Protein AF-A0A1G0Y0K2-F1 (afdb_monomer)

Structure (mmCIF, N/CA/C/O backbone):
data_AF-A0A1G0Y0K2-F1
#
_entry.id   AF-A0A1G0Y0K2-F1
#
loop_
_atom_site.group_PDB
_atom_site.id
_atom_site.type_symbol
_atom_site.label_atom_id
_atom_site.label_alt_id
_atom_site.label_comp_id
_atom_site.label_asym_id
_atom_site.label_entity_id
_atom_site.label_seq_id
_atom_site.pdbx_PDB_ins_code
_atom_site.Cartn_x
_atom_site.Cartn_y
_atom_site.Cartn_z
_atom_site.occupancy
_atom_site.B_iso_or_equiv
_atom_site.auth_seq_id
_atom_site.auth_comp_id
_atom_site.auth_asym_id
_atom_site.auth_atom_id
_atom_site.pdbx_PDB_model_num
ATOM 1 N N . MET A 1 1 ? -4.380 53.014 -49.818 1.00 44.69 1 MET A N 1
ATOM 2 C CA . MET A 1 1 ? -5.591 52.953 -48.970 1.00 44.69 1 MET A CA 1
ATOM 3 C C . MET A 1 1 ? -6.307 51.640 -49.229 1.00 44.69 1 MET A C 1
ATOM 5 O O . MET A 1 1 ? -6.619 51.387 -50.378 1.00 44.69 1 MET A O 1
ATOM 9 N N . ARG A 1 2 ? -6.579 50.889 -48.150 1.00 50.84 2 ARG A N 1
ATOM 10 C CA . ARG A 1 2 ? -7.730 49.985 -47.951 1.00 50.84 2 ARG A CA 1
ATOM 11 C C . ARG A 1 2 ? -7.839 48.753 -48.881 1.00 50.84 2 ARG A C 1
ATOM 13 O O . ARG A 1 2 ? -7.935 48.877 -50.090 1.00 50.84 2 ARG A O 1
ATOM 20 N N . ASN A 1 3 ? -7.936 47.577 -48.246 1.00 47.97 3 ASN A N 1
ATOM 21 C CA . ASN A 1 3 ? -8.358 46.268 -48.785 1.00 47.97 3 ASN A CA 1
ATOM 22 C C . ASN A 1 3 ? -7.287 45.317 -49.362 1.00 47.97 3 ASN A C 1
ATOM 24 O O . ASN A 1 3 ? -7.365 44.911 -50.515 1.00 47.97 3 ASN A O 1
ATOM 28 N N . PHE A 1 4 ? -6.401 44.803 -48.500 1.00 44.53 4 PHE A N 1
ATOM 29 C CA . PHE A 1 4 ? -5.902 43.422 -48.621 1.00 44.53 4 PHE A CA 1
ATOM 30 C C . PHE A 1 4 ? -6.395 42.597 -47.422 1.00 44.53 4 PHE A C 1
ATOM 32 O O . PHE A 1 4 ? -5.695 42.384 -46.439 1.00 44.53 4 PHE A O 1
ATOM 39 N N . LYS A 1 5 ? -7.690 42.255 -47.513 1.00 43.78 5 LYS A N 1
ATOM 40 C CA . LYS A 1 5 ? -8.368 41.025 -47.055 1.00 43.78 5 LYS A CA 1
ATOM 41 C C . LYS A 1 5 ? -7.552 40.218 -46.028 1.00 43.78 5 LYS A C 1
ATOM 43 O O . LYS A 1 5 ? -6.599 39.540 -46.388 1.00 43.78 5 LYS A O 1
ATOM 48 N N . ILE A 1 6 ? -7.847 40.296 -44.729 1.00 55.62 6 ILE A N 1
ATOM 49 C CA . ILE A 1 6 ? -8.782 39.394 -44.010 1.00 55.62 6 ILE A CA 1
ATOM 50 C C . ILE A 1 6 ? -8.835 37.970 -44.609 1.00 55.62 6 ILE A C 1
ATOM 52 O O . ILE A 1 6 ? -9.900 37.414 -44.808 1.00 55.62 6 ILE A O 1
ATOM 56 N N . ILE A 1 7 ? -7.689 37.375 -44.948 1.00 54.50 7 ILE A N 1
ATOM 57 C CA . ILE A 1 7 ? -7.516 35.930 -45.170 1.00 54.50 7 ILE A CA 1
ATOM 58 C C . ILE A 1 7 ? -6.091 35.583 -44.734 1.00 54.50 7 ILE A C 1
ATOM 60 O O . ILE A 1 7 ? -5.202 35.382 -45.553 1.00 54.50 7 ILE A O 1
ATOM 64 N N . ARG A 1 8 ? -5.836 35.586 -43.422 1.00 45.84 8 ARG A N 1
ATOM 65 C CA . ARG A 1 8 ? -4.653 34.920 -42.837 1.00 45.84 8 ARG A CA 1
ATOM 66 C C . ARG A 1 8 ? -4.817 34.553 -41.356 1.00 45.84 8 ARG A C 1
ATOM 68 O O . ARG A 1 8 ? -3.831 34.350 -40.666 1.00 45.84 8 ARG A O 1
ATOM 75 N N . ILE A 1 9 ? -6.065 34.453 -40.880 1.00 52.06 9 ILE A N 1
ATOM 76 C CA . ILE A 1 9 ? -6.404 34.035 -39.502 1.00 52.06 9 ILE A CA 1
ATOM 77 C C . ILE A 1 9 ? -7.413 32.862 -39.478 1.00 52.06 9 ILE A C 1
ATOM 79 O O . ILE A 1 9 ? -7.645 32.271 -38.434 1.00 52.06 9 ILE A O 1
ATOM 83 N N . PHE A 1 10 ? -7.940 32.413 -40.626 1.00 44.62 10 PHE A N 1
ATOM 84 C CA . PHE A 1 10 ? -8.903 31.293 -40.679 1.00 44.62 10 PHE A CA 1
ATOM 85 C C . PHE A 1 10 ? -8.311 29.924 -41.057 1.00 44.62 10 PHE A C 1
ATOM 87 O O . PHE A 1 10 ? -9.047 28.953 -41.176 1.00 44.62 10 PHE A O 1
ATOM 94 N N . VAL A 1 11 ? -6.984 29.820 -41.202 1.00 47.97 11 VAL A N 1
ATOM 95 C CA . VAL A 1 11 ? -6.284 28.529 -41.412 1.00 47.97 11 VAL A CA 1
ATOM 96 C C . VAL A 1 11 ? -5.539 28.066 -40.150 1.00 47.97 11 VAL A C 1
ATOM 98 O O . VAL A 1 11 ? -5.031 26.956 -40.102 1.00 47.97 11 VAL A O 1
ATOM 101 N N . PHE A 1 12 ? -5.544 28.869 -39.079 1.00 39.75 12 PHE A N 1
ATOM 102 C CA . PHE A 1 12 ? -5.064 28.440 -37.757 1.00 39.75 12 PHE A CA 1
ATOM 103 C C . PHE A 1 12 ? -6.189 27.947 -36.831 1.00 39.75 12 PHE A C 1
ATOM 105 O O . PHE A 1 12 ? -5.906 27.324 -35.815 1.00 39.75 12 PHE A O 1
ATOM 112 N N . LEU A 1 13 ? -7.462 28.166 -37.197 1.00 39.56 13 LEU A N 1
ATOM 113 C CA . LEU A 1 13 ? -8.626 27.795 -36.378 1.00 39.56 13 LEU A CA 1
ATOM 114 C C . LEU A 1 13 ? -9.249 26.427 -36.737 1.00 39.56 13 LEU A C 1
ATOM 116 O O . LEU A 1 13 ? -10.210 26.015 -36.101 1.00 39.56 13 LEU A O 1
ATOM 120 N N . LEU A 1 14 ? -8.713 25.718 -37.740 1.00 38.59 14 LEU A N 1
ATOM 121 C CA . LEU A 1 14 ? -9.189 24.384 -38.153 1.00 38.59 14 LEU A CA 1
ATOM 122 C C . LEU A 1 14 ? -8.239 23.234 -37.775 1.00 38.59 14 LEU A C 1
ATOM 124 O O . LEU A 1 14 ? -8.584 22.076 -37.980 1.00 38.59 14 LEU A O 1
ATOM 128 N N . LEU A 1 15 ? -7.081 23.526 -37.169 1.00 39.00 15 LEU A N 1
ATOM 129 C CA . LEU A 1 15 ? -6.163 22.506 -36.634 1.00 39.00 15 LEU A CA 1
ATOM 130 C C . LEU A 1 15 ? -6.330 22.258 -35.125 1.00 39.00 15 LEU A C 1
ATOM 132 O O . LEU A 1 15 ? -5.683 21.375 -34.577 1.00 39.00 15 LEU A O 1
ATOM 136 N N . THR A 1 16 ? -7.222 22.984 -34.448 1.00 44.47 16 THR A N 1
ATOM 137 C CA . THR A 1 16 ? -7.549 22.760 -33.028 1.00 44.47 16 THR A CA 1
ATOM 138 C C . THR A 1 16 ? -8.736 21.815 -32.808 1.00 44.47 16 THR A C 1
ATOM 140 O O . THR A 1 16 ? -9.046 21.501 -31.663 1.00 44.47 16 THR A O 1
ATOM 143 N N . LEU A 1 17 ? -9.399 21.337 -33.870 1.00 40.91 17 LEU A N 1
ATOM 144 C CA . LEU A 1 17 ? -10.643 20.552 -33.774 1.00 40.91 17 LEU A CA 1
ATOM 145 C C . LEU A 1 17 ? -10.606 19.173 -34.453 1.00 40.91 17 LEU A C 1
ATOM 147 O O . LEU A 1 17 ? -11.636 18.513 -34.547 1.00 40.91 17 LEU A O 1
ATOM 151 N N . ALA A 1 18 ? -9.434 18.686 -34.856 1.00 43.38 18 ALA A N 1
ATOM 152 C CA . ALA A 1 18 ? -9.270 17.309 -35.312 1.00 43.38 18 ALA A CA 1
ATOM 153 C C . ALA A 1 18 ? -8.050 16.695 -34.623 1.00 43.38 18 ALA A C 1
ATOM 155 O O . ALA A 1 18 ? -6.914 17.025 -34.951 1.00 43.38 18 ALA A O 1
ATOM 156 N N . GLY A 1 19 ? -8.307 15.839 -33.632 1.00 37.69 19 GLY A N 1
ATOM 157 C CA . GLY A 1 19 ? -7.271 15.092 -32.918 1.00 37.69 19 GLY A CA 1
ATOM 158 C C . GLY A 1 19 ? -7.191 15.335 -31.413 1.00 37.69 19 GLY A C 1
ATOM 159 O O . GLY A 1 19 ? -6.237 14.885 -30.796 1.00 37.69 19 GLY A O 1
ATOM 160 N N . CYS A 1 20 ? -8.194 15.965 -30.791 1.00 43.00 20 CYS A N 1
ATOM 161 C CA . CYS A 1 20 ? -8.499 15.681 -29.385 1.00 43.00 20 CYS A CA 1
ATOM 162 C C . CYS A 1 20 ? -9.323 14.384 -29.322 1.00 43.00 20 CYS A C 1
ATOM 164 O O . CYS A 1 20 ? -10.444 14.351 -28.821 1.00 43.00 20 CYS A O 1
ATOM 166 N N . GLU A 1 21 ? -8.781 13.300 -29.882 1.00 34.56 21 GLU A N 1
ATOM 167 C CA . GLU A 1 21 ? -9.125 11.984 -29.370 1.00 34.56 21 GLU A CA 1
ATOM 168 C C . GLU A 1 21 ? -8.313 11.836 -28.097 1.00 34.56 21 GLU A C 1
ATOM 170 O O . GLU A 1 21 ? -7.145 11.452 -28.083 1.00 34.56 21 GLU A O 1
ATOM 175 N N . VAL A 1 22 ? -8.967 12.253 -27.016 1.00 37.28 22 VAL A N 1
ATOM 176 C CA . VAL A 1 22 ? -8.678 11.815 -25.662 1.00 37.28 22 VAL A CA 1
ATOM 177 C C . VAL A 1 22 ? -8.335 10.338 -25.759 1.00 37.28 22 VAL A C 1
ATOM 179 O O . VAL A 1 22 ? -9.196 9.525 -26.102 1.00 37.28 22 VAL A O 1
ATOM 182 N N . SER A 1 23 ? -7.076 10.001 -25.489 1.00 31.95 23 SER A N 1
ATOM 183 C CA . SER A 1 23 ? -6.693 8.633 -25.185 1.00 31.95 23 SER A CA 1
ATOM 184 C C . SER A 1 23 ? -7.581 8.189 -24.027 1.00 31.95 23 SER A C 1
ATOM 186 O O . SER A 1 23 ? -7.320 8.470 -22.858 1.00 31.95 23 SER A O 1
ATOM 188 N N . LYS A 1 24 ? -8.683 7.518 -24.365 1.00 30.67 24 LYS A N 1
ATOM 189 C CA . LYS A 1 24 ? -9.502 6.718 -23.463 1.00 30.67 24 LYS A CA 1
ATOM 190 C C . LYS A 1 24 ? -8.728 5.442 -23.133 1.00 30.67 24 LYS A C 1
ATOM 192 O O . LYS A 1 24 ? -9.226 4.349 -23.331 1.00 30.67 24 LYS A O 1
ATOM 197 N N . ASN A 1 25 ? -7.504 5.599 -22.642 1.00 33.66 25 ASN A N 1
ATOM 198 C CA . ASN A 1 25 ? -6.775 4.570 -21.913 1.00 33.66 25 ASN A CA 1
ATOM 199 C C . ASN A 1 25 ? -6.500 5.061 -20.489 1.00 33.66 25 ASN A C 1
ATOM 201 O O . ASN A 1 25 ? -5.481 4.741 -19.893 1.00 33.66 25 ASN A O 1
ATOM 205 N N . SER A 1 26 ? -7.438 5.812 -19.911 1.00 34.16 26 SER A N 1
ATOM 206 C CA . SER A 1 26 ? -7.685 5.647 -18.486 1.00 34.16 26 SER A CA 1
ATOM 207 C C . SER A 1 26 ? -8.492 4.362 -18.359 1.00 34.16 26 SER A C 1
ATOM 209 O O . SER A 1 26 ? -9.722 4.368 -18.345 1.00 34.16 26 SER A O 1
ATOM 211 N N . SER A 1 27 ? -7.799 3.224 -18.352 1.00 35.34 27 SER A N 1
ATOM 212 C CA . SER A 1 27 ? -8.345 2.034 -17.722 1.00 35.34 27 SER A CA 1
ATOM 213 C C . SER A 1 27 ? -8.345 2.297 -16.219 1.00 35.34 27 SER A C 1
ATOM 215 O O . SER A 1 27 ? -7.583 1.684 -15.477 1.00 35.34 27 SER A O 1
ATOM 217 N N . THR A 1 28 ? -9.193 3.214 -15.749 1.00 36.00 28 THR A N 1
ATOM 218 C CA . THR A 1 28 ? -9.710 3.123 -14.393 1.00 36.00 28 THR A CA 1
ATOM 219 C C . THR A 1 28 ? -10.496 1.824 -14.360 1.00 36.00 28 THR A C 1
ATOM 221 O O . THR A 1 28 ? -11.697 1.766 -14.627 1.00 36.00 28 THR A O 1
ATOM 224 N N . GLN A 1 29 ? -9.784 0.729 -14.085 1.00 40.69 29 GLN A N 1
ATOM 225 C CA . GLN A 1 29 ? -10.412 -0.421 -13.478 1.00 40.69 29 GLN A CA 1
ATOM 226 C C . GLN A 1 29 ? -10.995 0.118 -12.182 1.00 40.69 29 GLN A C 1
ATOM 228 O O . GLN A 1 29 ? -10.295 0.339 -11.199 1.00 40.69 29 GLN A O 1
ATOM 233 N N . ASN A 1 30 ? -12.288 0.416 -12.240 1.00 39.84 30 ASN A N 1
ATOM 234 C CA . ASN A 1 30 ? -13.131 0.637 -11.088 1.00 39.84 30 ASN A CA 1
ATOM 235 C C . ASN A 1 30 ? -13.126 -0.706 -10.346 1.00 39.84 30 ASN A C 1
ATOM 237 O O . ASN A 1 30 ? -13.996 -1.550 -10.561 1.00 39.84 30 ASN A O 1
ATOM 241 N N . LEU A 1 31 ? -12.062 -0.955 -9.573 1.00 44.72 31 LEU A N 1
ATOM 242 C CA . LEU A 1 31 ? -11.958 -2.041 -8.610 1.00 44.72 31 LEU A CA 1
ATOM 243 C C . LEU A 1 31 ? -13.093 -1.777 -7.635 1.00 44.72 31 LEU A C 1
ATOM 245 O O . LEU A 1 31 ? -12.920 -0.961 -6.737 1.00 44.72 31 LEU A O 1
ATOM 249 N N . GLY A 1 32 ? -14.268 -2.351 -7.927 1.00 46.03 32 GLY A N 1
ATOM 250 C CA . GLY A 1 32 ? -15.563 -2.020 -7.339 1.00 46.03 32 GLY A CA 1
ATOM 251 C C . GLY A 1 32 ? -15.414 -1.611 -5.888 1.00 46.03 32 GLY A C 1
ATOM 252 O O . GLY A 1 32 ? -15.236 -2.454 -5.012 1.00 46.03 32 GLY A O 1
ATOM 253 N N . VAL A 1 33 ? -15.390 -0.301 -5.662 1.00 55.88 33 VAL A N 1
ATOM 254 C CA . VAL A 1 33 ? -15.012 0.215 -4.360 1.00 55.88 33 VAL A CA 1
ATOM 255 C C . VAL A 1 33 ? -16.174 -0.080 -3.429 1.00 55.88 33 VAL A C 1
ATOM 257 O O . VAL A 1 33 ? -17.301 0.339 -3.716 1.00 55.88 33 VAL A O 1
ATOM 260 N N . PRO A 1 34 ? -15.949 -0.761 -2.303 1.00 61.06 34 PRO A N 1
ATOM 261 C CA . PRO A 1 34 ? -17.041 -1.249 -1.489 1.00 61.06 34 PRO A CA 1
ATOM 262 C C . PRO A 1 34 ? -17.643 -0.153 -0.604 1.00 61.06 34 PRO A C 1
ATOM 264 O O . PRO A 1 34 ? -18.292 -0.465 0.376 1.00 61.06 34 PRO A O 1
ATOM 267 N N . PHE A 1 35 ? -17.545 1.142 -0.931 1.00 61.38 35 PHE A N 1
ATOM 268 C CA . PHE A 1 35 ? -18.258 2.183 -0.166 1.00 61.38 35 PHE A CA 1
ATOM 269 C C . PHE A 1 35 ? -19.782 1.961 -0.099 1.00 61.38 35 PHE A C 1
ATOM 271 O O . PHE A 1 35 ? -20.449 2.589 0.714 1.00 61.38 35 PHE A O 1
ATOM 278 N N . LYS A 1 36 ? -20.332 1.094 -0.961 1.00 57.31 36 LYS A N 1
ATOM 279 C CA . LYS A 1 36 ? -21.737 0.662 -0.945 1.00 57.31 36 LYS A CA 1
ATOM 280 C C . LYS A 1 36 ? -22.009 -0.571 -0.070 1.00 57.31 36 LYS A C 1
ATOM 282 O O . LYS A 1 36 ? -23.170 -0.908 0.120 1.00 57.31 36 LYS A O 1
ATOM 287 N N . ASP A 1 37 ? -20.974 -1.258 0.406 1.00 71.38 37 ASP A N 1
ATOM 288 C CA . ASP A 1 37 ? -21.093 -2.337 1.387 1.00 71.38 37 ASP A CA 1
ATOM 289 C C . ASP A 1 37 ? -21.116 -1.703 2.782 1.00 71.38 37 ASP A C 1
ATOM 291 O O . ASP A 1 37 ? -20.169 -1.025 3.181 1.00 71.38 37 ASP A O 1
ATOM 295 N N . GLU A 1 38 ? -22.206 -1.907 3.519 1.00 77.12 38 GLU A N 1
ATOM 296 C CA . GLU A 1 38 ? -22.388 -1.383 4.879 1.00 77.12 38 GLU A CA 1
ATOM 297 C C . GLU A 1 38 ? -21.330 -1.914 5.862 1.00 77.12 38 GLU A C 1
ATOM 299 O O . GLU A 1 38 ? -21.108 -1.324 6.917 1.00 77.12 38 GLU A O 1
ATOM 304 N N . ARG A 1 39 ? -20.634 -3.001 5.503 1.00 84.50 39 ARG A N 1
ATOM 305 C CA . ARG A 1 39 ? -19.534 -3.592 6.280 1.00 84.50 39 ARG A CA 1
ATOM 306 C C . ARG A 1 39 ? -18.191 -2.907 6.026 1.00 84.50 39 ARG A C 1
ATOM 308 O O . ARG A 1 39 ? -17.198 -3.257 6.666 1.00 84.50 39 ARG A O 1
ATOM 315 N N . THR A 1 40 ? -18.129 -1.965 5.086 1.00 88.25 40 THR A N 1
ATOM 316 C CA . THR A 1 40 ? -16.891 -1.266 4.747 1.00 88.25 40 THR A CA 1
ATOM 317 C C . THR A 1 40 ? -16.449 -0.360 5.872 1.00 88.25 40 THR A C 1
ATOM 319 O O . THR A 1 40 ? -17.128 0.587 6.265 1.00 88.25 40 THR A O 1
ATOM 322 N N . MET A 1 41 ? -15.240 -0.614 6.345 1.00 90.56 41 MET A N 1
ATOM 323 C CA . MET A 1 41 ? -14.612 0.165 7.395 1.00 90.56 41 MET A CA 1
ATOM 324 C C . MET A 1 41 ? -13.757 1.256 6.772 1.00 90.56 41 MET A C 1
ATOM 326 O O . MET 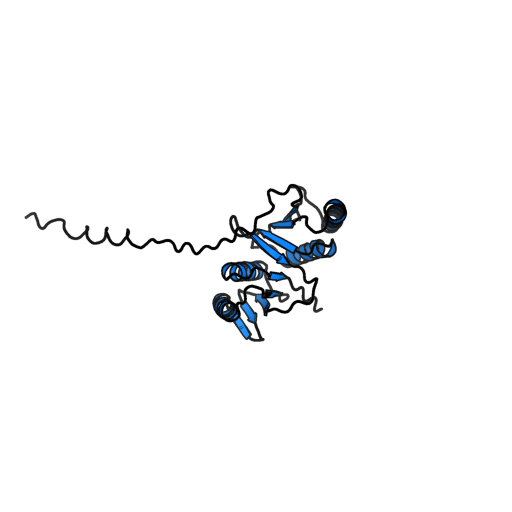A 1 41 ? -12.805 0.970 6.049 1.00 90.56 41 MET A O 1
ATOM 330 N N . VAL A 1 42 ? -14.065 2.512 7.080 1.00 92.31 42 VAL A N 1
ATOM 331 C CA . VAL A 1 42 ? -13.265 3.653 6.628 1.00 92.31 42 VAL A CA 1
ATOM 332 C C . VAL A 1 42 ? -12.390 4.134 7.778 1.00 92.31 42 VAL A C 1
ATOM 334 O O . VAL A 1 42 ? -12.890 4.593 8.805 1.00 92.31 42 VAL A O 1
ATOM 337 N N . ILE A 1 43 ? -11.077 4.035 7.593 1.00 94.81 43 ILE A N 1
ATOM 338 C CA . ILE A 1 43 ? -10.065 4.521 8.529 1.00 94.81 43 ILE A CA 1
ATOM 339 C C . ILE A 1 43 ? -9.397 5.731 7.887 1.00 94.81 43 ILE A C 1
ATOM 341 O O . ILE A 1 43 ? -8.767 5.615 6.837 1.00 94.81 43 ILE A O 1
ATOM 345 N N . LYS A 1 44 ? -9.523 6.898 8.517 1.00 94.88 44 LYS A N 1
ATOM 346 C CA . LYS A 1 44 ? -8.771 8.094 8.129 1.00 94.88 44 LYS A CA 1
ATOM 347 C C . LYS A 1 44 ? -7.581 8.246 9.075 1.00 94.88 44 LYS A C 1
ATOM 349 O O . LYS A 1 44 ? -7.743 8.107 10.288 1.00 94.88 44 LYS A O 1
ATOM 354 N N . ILE A 1 45 ? -6.402 8.510 8.532 1.00 92.06 45 ILE A N 1
ATOM 355 C CA . ILE A 1 45 ? -5.202 8.844 9.296 1.00 92.06 45 ILE A CA 1
ATOM 356 C C . ILE A 1 45 ? -4.823 10.269 8.931 1.00 92.06 45 ILE A C 1
ATOM 358 O O . ILE A 1 45 ? -4.565 10.560 7.770 1.00 92.06 45 ILE A O 1
ATOM 362 N N . ASP A 1 46 ? -4.794 11.119 9.939 1.00 84.62 46 ASP A N 1
ATOM 363 C CA . ASP A 1 46 ? -4.216 12.459 9.897 1.00 84.62 46 ASP A CA 1
ATOM 364 C C . ASP A 1 46 ? -3.245 12.527 11.095 1.00 84.62 46 ASP A C 1
ATOM 366 O O . ASP A 1 46 ? -2.575 11.534 11.384 1.00 84.62 46 ASP A O 1
ATOM 370 N N . ASP A 1 47 ? -3.272 13.566 11.931 1.00 82.69 47 ASP A N 1
ATOM 371 C CA . ASP A 1 47 ? -2.591 13.550 13.244 1.00 82.69 47 ASP A CA 1
ATOM 372 C C . ASP A 1 47 ? -3.051 12.413 14.180 1.00 82.69 47 ASP A C 1
ATOM 374 O O . ASP A 1 47 ? -2.362 12.004 15.122 1.00 82.69 47 ASP A O 1
ATOM 378 N N . LYS A 1 48 ? -4.269 11.918 13.951 1.00 89.75 48 LYS A N 1
ATOM 379 C CA . LYS A 1 48 ? -4.968 10.920 14.762 1.00 89.75 48 LYS A CA 1
ATOM 380 C C . LYS A 1 48 ? -5.631 9.890 13.853 1.00 89.75 48 LYS A C 1
ATOM 382 O O . LYS A 1 48 ? -5.921 10.164 12.691 1.00 89.75 48 LYS A O 1
ATOM 387 N N . ILE A 1 49 ? -5.914 8.710 14.401 1.00 92.94 49 ILE A N 1
ATOM 388 C CA . ILE A 1 49 ? -6.715 7.698 13.708 1.00 92.94 49 ILE A CA 1
ATOM 389 C C . ILE A 1 49 ? -8.189 8.034 13.933 1.00 92.94 49 ILE A C 1
ATOM 391 O O . ILE A 1 49 ? -8.630 8.190 15.074 1.00 92.94 49 ILE A O 1
ATOM 395 N N . ILE A 1 50 ? -8.944 8.141 12.846 1.00 93.19 50 ILE A N 1
ATOM 396 C CA . ILE A 1 50 ? -10.380 8.405 12.850 1.00 93.19 50 ILE A CA 1
ATOM 397 C C . ILE A 1 50 ? -11.092 7.203 12.227 1.00 93.19 50 ILE A C 1
ATOM 399 O O . ILE A 1 50 ? -10.806 6.815 11.094 1.00 93.19 50 ILE A O 1
ATOM 403 N N . TYR A 1 51 ? -12.041 6.634 12.961 1.00 91.31 51 TYR A N 1
ATOM 404 C CA . TYR A 1 51 ? -12.893 5.527 12.537 1.00 91.31 51 TYR A CA 1
ATOM 405 C C . TYR A 1 51 ? -14.354 5.882 12.832 1.00 91.31 51 TYR A C 1
ATOM 407 O O . TYR A 1 51 ? -14.668 6.278 13.955 1.00 91.31 51 TYR A O 1
ATOM 415 N N . ASN A 1 52 ? -15.244 5.776 11.837 1.00 85.81 52 ASN A N 1
ATOM 416 C CA . ASN A 1 52 ? -16.650 6.215 11.933 1.00 85.81 52 ASN A CA 1
ATOM 417 C C . ASN A 1 52 ? -16.796 7.626 12.535 1.00 85.81 52 ASN A C 1
ATOM 419 O O . ASN A 1 52 ? -17.548 7.841 13.487 1.00 85.81 52 ASN A O 1
ATOM 423 N N . ASP A 1 53 ? -15.994 8.560 12.016 1.00 85.50 53 ASP A N 1
ATOM 424 C CA . ASP A 1 53 ? -15.922 9.968 12.432 1.00 85.50 53 ASP A CA 1
ATOM 425 C C . ASP A 1 53 ? -15.593 10.192 13.923 1.00 85.50 53 ASP A C 1
ATOM 427 O O . ASP A 1 53 ? -15.778 11.283 14.462 1.00 85.50 53 ASP A O 1
ATOM 431 N N . LYS A 1 54 ? -15.038 9.175 14.594 1.00 90.62 54 LYS A N 1
ATOM 432 C CA . LYS A 1 54 ? -14.541 9.251 15.971 1.00 90.62 54 LYS A CA 1
ATOM 433 C C . LYS A 1 54 ? -13.042 9.022 16.017 1.00 90.62 54 LYS A C 1
ATOM 435 O O . LYS A 1 54 ? -12.517 8.122 15.364 1.00 90.62 54 LYS A O 1
ATOM 440 N N . GLN A 1 55 ? -12.358 9.810 16.838 1.00 94.94 55 GLN A N 1
ATOM 441 C CA . GLN A 1 55 ? -10.963 9.552 17.166 1.00 94.94 55 GLN A CA 1
ATOM 442 C C . GLN A 1 55 ? -10.849 8.232 17.940 1.00 94.94 55 GLN A C 1
ATOM 444 O O . GLN A 1 55 ? -11.592 8.002 18.895 1.00 94.94 55 GLN A O 1
ATOM 449 N N . ILE A 1 56 ? -9.889 7.396 17.558 1.00 95.31 56 ILE A N 1
ATOM 450 C CA . ILE A 1 56 ? -9.591 6.122 18.209 1.00 95.31 56 ILE A CA 1
ATOM 451 C C . ILE A 1 56 ? -8.073 5.959 18.351 1.00 95.31 56 ILE A C 1
ATOM 453 O O . ILE A 1 56 ? -7.307 6.447 17.523 1.00 95.31 56 ILE A O 1
ATOM 457 N N . ASP A 1 57 ? -7.607 5.310 19.414 1.00 94.62 57 ASP A N 1
ATOM 458 C CA . ASP A 1 57 ? -6.203 4.898 19.510 1.00 94.62 57 ASP A CA 1
ATOM 459 C C . ASP A 1 57 ? -5.969 3.536 18.830 1.00 94.62 57 ASP A C 1
ATOM 461 O O . ASP A 1 57 ? -6.897 2.855 18.394 1.00 94.62 57 ASP A O 1
ATOM 465 N N . ARG A 1 58 ? -4.703 3.120 18.728 1.00 90.88 58 ARG A N 1
ATOM 466 C CA . ARG A 1 58 ? -4.321 1.884 18.027 1.00 90.88 58 ARG A CA 1
ATOM 467 C C . ARG A 1 58 ? -4.810 0.606 18.718 1.00 90.88 58 ARG A C 1
ATOM 469 O O . ARG A 1 58 ? -5.135 -0.354 18.025 1.00 90.88 58 ARG A O 1
ATOM 476 N N . GLN A 1 59 ? -4.871 0.578 20.049 1.00 92.62 59 GLN A N 1
ATOM 477 C CA . GLN A 1 59 ? -5.305 -0.604 20.802 1.00 92.62 59 GLN A CA 1
ATOM 478 C C . GLN A 1 59 ? -6.820 -0.800 20.680 1.00 92.62 59 GLN A C 1
ATOM 480 O O . GLN A 1 59 ? -7.312 -1.915 20.473 1.00 92.62 59 GLN A O 1
ATOM 485 N N . ASN A 1 60 ? -7.560 0.303 20.737 1.00 95.19 60 ASN A N 1
ATOM 486 C CA . ASN A 1 60 ? -8.991 0.327 20.499 1.00 95.19 60 ASN A CA 1
ATOM 487 C C . ASN A 1 60 ? -9.320 0.043 19.027 1.00 95.19 60 ASN A C 1
ATOM 489 O O . ASN A 1 60 ? -10.283 -0.679 18.756 1.00 95.19 60 ASN A O 1
ATOM 493 N N . LEU A 1 61 ? -8.495 0.506 18.077 1.00 95.56 61 LEU A N 1
ATOM 494 C CA . LEU A 1 61 ? -8.624 0.132 16.666 1.00 95.56 61 LEU A CA 1
ATOM 495 C C . LEU A 1 61 ? -8.461 -1.381 16.486 1.00 95.56 61 LEU A C 1
ATOM 497 O O . LEU A 1 61 ? -9.341 -2.008 15.906 1.00 95.56 61 LEU A O 1
ATOM 501 N N . TYR A 1 62 ? -7.397 -1.981 17.031 1.00 96.38 62 TYR A N 1
ATOM 502 C CA . TYR A 1 62 ? -7.187 -3.432 16.980 1.00 96.38 62 TYR A CA 1
ATOM 503 C C . TYR A 1 62 ? -8.393 -4.209 17.520 1.00 96.38 62 TYR A C 1
ATOM 505 O O . TYR A 1 62 ? -8.886 -5.131 16.869 1.00 96.38 62 TYR A O 1
ATOM 513 N N . SER A 1 63 ? -8.893 -3.817 18.694 1.00 95.81 63 SER A N 1
ATOM 514 C CA . SER A 1 63 ? -10.027 -4.483 19.343 1.00 95.81 63 SER A CA 1
ATOM 515 C C . SER A 1 63 ? -11.306 -4.370 18.505 1.00 95.81 63 SER A C 1
ATOM 517 O O . SER A 1 63 ? -12.033 -5.352 18.348 1.00 95.81 63 SER A O 1
ATOM 519 N N . THR A 1 64 ? -11.546 -3.196 17.911 1.00 94.75 64 THR A N 1
ATOM 520 C CA . THR A 1 64 ? -12.685 -2.938 17.015 1.00 94.75 64 THR A CA 1
ATOM 521 C C . THR A 1 64 ? -12.597 -3.794 15.755 1.00 94.75 64 THR A C 1
ATOM 523 O O . THR A 1 64 ? -13.534 -4.514 15.421 1.00 94.75 64 THR A O 1
ATOM 526 N N . LEU A 1 65 ? -11.441 -3.776 15.091 1.00 94.81 65 LEU A N 1
ATOM 527 C CA . LEU A 1 65 ? -11.193 -4.538 13.872 1.00 94.81 65 LEU A CA 1
ATOM 528 C C . LEU A 1 65 ? -11.286 -6.050 14.112 1.00 94.81 65 LEU A C 1
ATOM 530 O O . LEU A 1 65 ? -11.905 -6.749 13.314 1.00 94.81 65 LEU A O 1
ATOM 534 N N . SER A 1 66 ? -10.751 -6.542 15.232 1.00 94.56 66 SER A N 1
ATOM 535 C CA . SER A 1 66 ? -10.814 -7.960 15.614 1.00 94.56 66 SER A CA 1
ATOM 536 C C . SER A 1 66 ? -12.241 -8.418 15.911 1.00 94.56 66 SER A C 1
ATOM 538 O O . SER A 1 66 ? -12.610 -9.553 15.610 1.00 94.56 66 SER A O 1
ATOM 540 N N . LYS A 1 67 ? -13.067 -7.546 16.505 1.00 93.25 67 LYS A N 1
ATOM 541 C CA . LYS A 1 67 ? -14.496 -7.820 16.687 1.00 93.25 67 LYS A CA 1
ATOM 542 C C . LYS A 1 67 ? -15.205 -7.907 15.334 1.00 93.25 67 LYS A C 1
ATOM 544 O O . LYS A 1 67 ? -15.936 -8.866 15.115 1.00 93.25 67 LYS A O 1
ATOM 549 N N . ASN A 1 68 ? -14.929 -6.974 14.423 1.00 90.81 68 ASN A N 1
ATOM 550 C CA . ASN A 1 68 ? -15.514 -6.978 13.082 1.00 90.81 68 ASN A CA 1
ATOM 551 C C . ASN A 1 68 ? -15.133 -8.232 12.287 1.00 90.81 68 ASN A C 1
ATOM 553 O O . ASN A 1 68 ? -15.995 -8.804 11.634 1.00 90.81 68 ASN A O 1
ATOM 557 N N . VAL A 1 69 ? -13.894 -8.725 12.403 1.00 91.56 69 VAL A N 1
ATOM 558 C CA . VAL A 1 69 ? -13.495 -10.004 11.787 1.00 91.56 69 VAL A CA 1
ATOM 559 C C . VAL A 1 69 ? -14.335 -11.172 12.307 1.00 91.56 69 VAL A C 1
ATOM 561 O O . VAL A 1 69 ? -14.738 -12.032 11.530 1.00 91.56 69 VAL A O 1
ATOM 564 N N . LYS A 1 70 ? -14.636 -11.212 13.611 1.00 90.88 70 LYS A N 1
ATOM 565 C CA . LYS A 1 70 ? -15.487 -12.266 14.194 1.00 90.88 70 LYS A CA 1
ATOM 566 C C . LYS A 1 70 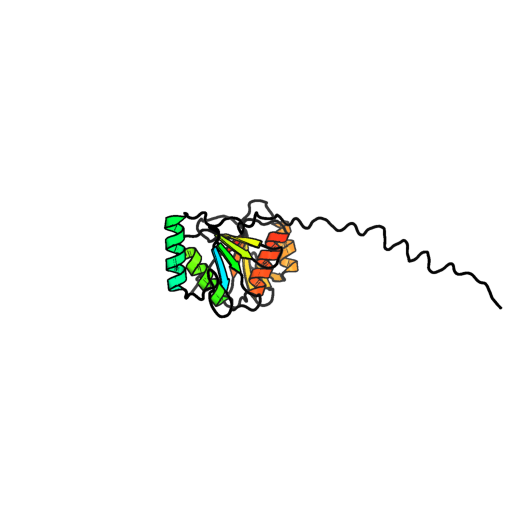? -16.942 -12.178 13.730 1.00 90.88 70 LYS A C 1
ATOM 568 O O . LYS A 1 70 ? -17.603 -13.206 13.649 1.00 90.88 70 LYS A O 1
ATOM 573 N N . GLU A 1 71 ? -17.435 -10.969 13.478 1.00 89.94 71 GLU A N 1
ATOM 574 C CA . GLU A 1 71 ? -18.832 -10.701 13.118 1.00 89.94 71 GLU A CA 1
ATOM 575 C C . GLU A 1 71 ? -19.094 -10.849 11.612 1.00 89.94 71 GLU A C 1
ATOM 577 O O . GLU A 1 71 ? -20.075 -11.471 11.212 1.00 89.94 71 GLU A O 1
ATOM 582 N N . TYR A 1 72 ? -18.202 -10.317 10.778 1.00 86.44 72 TYR A N 1
ATOM 583 C CA . TYR A 1 72 ? -18.388 -10.194 9.329 1.00 86.44 72 TYR A CA 1
ATOM 584 C C . TYR A 1 72 ? -17.426 -11.054 8.504 1.00 86.44 72 TYR A C 1
ATOM 586 O O . TYR A 1 72 ? -17.527 -11.078 7.276 1.00 86.44 72 TYR A O 1
ATOM 594 N N . GLY A 1 73 ? -16.500 -11.754 9.160 1.00 84.44 73 GLY A N 1
ATOM 595 C CA . GLY A 1 73 ? -15.431 -12.490 8.501 1.00 84.44 73 GLY A CA 1
ATOM 596 C C . GLY A 1 73 ? -14.323 -11.581 7.967 1.00 84.44 73 GLY A C 1
ATOM 597 O O . GLY A 1 73 ? -14.277 -10.375 8.207 1.00 84.44 73 GLY A O 1
ATOM 598 N N . LEU A 1 74 ? -13.405 -12.191 7.221 1.00 80.44 74 LEU A N 1
ATOM 599 C CA . LEU A 1 74 ? -12.210 -11.539 6.670 1.00 80.44 74 LEU A CA 1
ATOM 600 C C . LEU A 1 74 ? -12.482 -10.795 5.353 1.00 80.44 74 LEU A C 1
ATOM 602 O O . LEU A 1 74 ? -11.597 -10.123 4.825 1.00 80.44 74 LEU A O 1
ATOM 606 N N . ASP A 1 75 ? -13.717 -10.896 4.859 1.00 76.31 75 ASP A N 1
ATOM 607 C CA . ASP A 1 75 ? -14.164 -10.315 3.595 1.00 76.31 75 ASP A CA 1
ATOM 608 C C . ASP A 1 75 ? -14.639 -8.864 3.739 1.00 76.31 75 ASP A C 1
ATOM 610 O O . ASP A 1 75 ? -14.849 -8.187 2.733 1.00 76.31 75 ASP A O 1
ATOM 614 N N . ALA A 1 76 ? -14.814 -8.373 4.972 1.00 86.38 76 ALA A N 1
ATOM 615 C CA . ALA A 1 76 ? -15.182 -6.986 5.220 1.00 86.38 76 ALA A CA 1
ATOM 616 C C . ALA A 1 76 ? -14.032 -6.054 4.783 1.00 86.38 76 ALA A C 1
ATOM 618 O O . ALA A 1 76 ? -12.917 -6.152 5.302 1.00 86.38 76 ALA A O 1
ATOM 619 N N . PRO A 1 77 ? -14.251 -5.149 3.822 1.00 90.12 77 PRO A N 1
ATOM 620 C CA . PRO A 1 77 ? -13.165 -4.366 3.259 1.00 90.12 77 PRO A CA 1
ATOM 621 C C . PRO A 1 77 ? -12.820 -3.168 4.146 1.00 90.12 77 PRO A C 1
ATOM 623 O O . PRO A 1 77 ? -13.686 -2.510 4.723 1.00 90.12 77 PRO A O 1
ATOM 626 N N . ILE A 1 78 ? -11.527 -2.855 4.208 1.00 93.00 78 ILE A N 1
ATOM 627 C CA . ILE A 1 78 ? -11.013 -1.661 4.880 1.00 93.00 78 ILE A CA 1
ATOM 628 C C . ILE A 1 78 ? -10.546 -0.674 3.825 1.00 93.00 78 ILE A C 1
ATOM 630 O O . ILE A 1 78 ? -9.711 -1.015 2.988 1.00 93.00 78 ILE A O 1
ATOM 634 N N . VAL A 1 79 ? -11.036 0.557 3.907 1.00 93.69 79 VAL A N 1
ATOM 635 C CA . VAL A 1 79 ? -10.532 1.689 3.135 1.00 93.69 79 VAL A CA 1
ATOM 636 C C . VAL A 1 79 ? -9.701 2.582 4.046 1.00 93.69 79 VAL A C 1
ATOM 638 O O . VAL A 1 79 ? -10.208 3.122 5.029 1.00 93.69 79 VAL A O 1
ATOM 641 N N . LEU A 1 80 ? -8.432 2.758 3.697 1.00 95.00 80 LEU A N 1
ATOM 642 C CA . LEU A 1 80 ? -7.509 3.678 4.340 1.00 95.00 80 LEU A CA 1
ATOM 643 C C . LEU A 1 80 ? -7.446 4.989 3.555 1.00 95.00 80 LEU A C 1
ATOM 645 O O . LEU A 1 80 ? -7.213 4.987 2.346 1.00 95.00 80 LEU A O 1
ATOM 649 N N . ILE A 1 81 ? -7.625 6.104 4.253 1.00 93.62 81 ILE A N 1
ATOM 650 C CA . ILE A 1 81 ? -7.506 7.457 3.707 1.00 93.62 81 ILE A CA 1
ATOM 651 C C . ILE A 1 81 ? -6.431 8.176 4.514 1.00 93.62 81 ILE A C 1
ATOM 653 O O . ILE A 1 81 ? -6.556 8.280 5.731 1.00 93.62 81 ILE A O 1
ATOM 657 N N . ALA A 1 82 ? -5.393 8.681 3.860 1.00 92.69 82 ALA A N 1
ATOM 658 C CA . ALA A 1 82 ? -4.364 9.479 4.518 1.00 92.69 82 ALA A CA 1
ATOM 659 C C . ALA A 1 82 ? -3.847 10.563 3.565 1.00 92.69 82 ALA A C 1
ATOM 661 O O . ALA A 1 82 ? -3.740 10.288 2.365 1.00 92.69 82 ALA A O 1
ATOM 662 N N . PRO A 1 83 ? -3.537 11.773 4.062 1.00 90.50 83 PRO A N 1
ATOM 663 C CA . PRO A 1 83 ? -2.980 12.833 3.237 1.00 90.50 83 PRO A CA 1
ATOM 664 C C . PRO A 1 83 ? -1.544 12.486 2.807 1.00 90.50 83 PRO A C 1
ATOM 666 O O . PRO A 1 83 ? -0.864 11.671 3.431 1.00 90.50 83 PRO A O 1
ATOM 669 N N . PHE A 1 84 ? -1.082 13.070 1.700 1.00 87.00 84 PHE A N 1
ATOM 670 C CA . PHE A 1 84 ? 0.211 12.720 1.090 1.00 87.00 84 PHE A CA 1
ATOM 671 C C . PHE A 1 84 ? 1.429 13.085 1.946 1.00 87.00 84 PHE A C 1
ATOM 673 O O . PHE A 1 84 ? 2.468 12.440 1.834 1.00 87.00 84 PHE A O 1
ATOM 680 N N . ASP A 1 85 ? 1.303 14.102 2.791 1.00 85.94 85 ASP A N 1
ATOM 681 C CA . ASP A 1 85 ? 2.323 14.578 3.724 1.00 85.94 85 ASP A CA 1
ATOM 682 C C . ASP A 1 85 ? 2.334 13.807 5.056 1.00 85.94 85 ASP A C 1
ATOM 684 O O . ASP A 1 85 ? 3.109 14.129 5.958 1.00 85.94 85 ASP A O 1
ATOM 688 N N . MET A 1 86 ? 1.517 12.754 5.181 1.00 90.38 86 MET A N 1
ATOM 689 C CA . MET A 1 86 ? 1.438 11.947 6.392 1.00 90.38 86 MET A CA 1
ATOM 690 C C . MET A 1 86 ? 2.770 11.265 6.732 1.00 90.38 86 MET A C 1
ATOM 692 O O . MET A 1 86 ? 3.480 10.736 5.871 1.00 90.38 86 MET A O 1
ATOM 696 N N . ASN A 1 87 ? 3.077 11.187 8.030 1.00 88.88 87 ASN A N 1
ATOM 697 C CA . ASN A 1 87 ? 4.226 10.429 8.517 1.00 88.88 87 ASN A CA 1
ATOM 698 C C . ASN A 1 87 ? 4.075 8.935 8.177 1.00 88.88 87 ASN A C 1
ATOM 700 O O . ASN A 1 87 ? 3.151 8.265 8.650 1.00 88.88 87 ASN A O 1
ATOM 704 N N . PHE A 1 88 ? 5.023 8.398 7.406 1.00 90.19 88 PHE A N 1
ATOM 705 C CA . PHE A 1 88 ? 4.960 7.020 6.932 1.00 90.19 88 PHE A CA 1
ATOM 706 C C . PHE A 1 88 ? 5.000 5.985 8.065 1.00 90.19 88 PHE A C 1
ATOM 708 O O . PHE A 1 88 ? 4.304 4.977 7.993 1.00 90.19 88 PHE A O 1
ATOM 715 N N . ASP A 1 89 ? 5.702 6.259 9.168 1.00 88.31 89 ASP A N 1
ATOM 716 C CA . ASP A 1 89 ? 5.719 5.374 10.341 1.00 88.31 89 ASP A CA 1
ATOM 717 C C . ASP A 1 89 ? 4.319 5.228 10.966 1.00 88.31 89 ASP A C 1
ATOM 719 O O . ASP A 1 89 ? 3.915 4.143 11.392 1.00 88.31 89 ASP A O 1
ATOM 723 N N . ALA A 1 90 ? 3.517 6.298 10.962 1.00 89.50 90 ALA A N 1
ATOM 724 C CA . ALA A 1 90 ? 2.139 6.237 11.439 1.00 89.50 90 ALA A CA 1
ATOM 725 C C . ALA A 1 90 ? 1.251 5.368 10.530 1.00 89.50 90 ALA A C 1
ATOM 727 O O . ALA A 1 90 ? 0.405 4.626 11.048 1.00 89.50 90 ALA A O 1
ATOM 728 N N . ILE A 1 91 ? 1.474 5.420 9.210 1.00 91.81 91 ILE A N 1
ATOM 729 C CA . ILE A 1 91 ? 0.827 4.543 8.226 1.00 91.81 91 ILE A CA 1
ATOM 730 C C . ILE A 1 91 ? 1.228 3.091 8.484 1.00 91.81 91 ILE A C 1
ATOM 732 O O . ILE A 1 91 ? 0.353 2.263 8.733 1.00 91.81 91 ILE A O 1
ATOM 736 N N . CYS A 1 92 ? 2.528 2.789 8.531 1.00 89.75 92 CYS A N 1
ATOM 737 C CA . CYS A 1 92 ? 3.056 1.441 8.753 1.00 89.75 92 CYS A CA 1
ATOM 738 C C . CYS A 1 92 ? 2.545 0.822 10.062 1.00 89.75 92 CYS A C 1
ATOM 740 O O . CYS A 1 92 ? 2.109 -0.330 10.080 1.00 89.75 92 CYS A O 1
ATOM 742 N N . LYS A 1 93 ? 2.502 1.595 11.156 1.00 90.81 93 LYS A N 1
ATOM 743 C CA . LYS A 1 93 ? 1.916 1.146 12.430 1.00 90.81 93 LYS A CA 1
ATOM 744 C C . LYS A 1 93 ? 0.430 0.824 12.305 1.00 90.81 93 LYS A C 1
ATOM 746 O O . LYS A 1 93 ? -0.038 -0.134 12.913 1.00 90.81 93 LYS A O 1
ATOM 751 N N . THR A 1 94 ? -0.321 1.603 11.531 1.00 93.75 94 THR A N 1
ATOM 752 C CA . THR A 1 94 ? -1.757 1.353 11.332 1.00 93.75 94 THR A CA 1
ATOM 753 C C . THR A 1 94 ? -1.994 0.138 10.437 1.00 93.75 94 THR A C 1
ATOM 755 O O . THR A 1 94 ? -2.821 -0.706 10.772 1.00 93.75 94 THR A O 1
ATOM 758 N N . LEU A 1 95 ? -1.210 -0.022 9.368 1.00 92.69 95 LEU A N 1
ATOM 759 C CA . LEU A 1 95 ? -1.198 -1.226 8.533 1.00 92.69 95 LEU A CA 1
ATOM 760 C C . LEU A 1 95 ? -0.875 -2.478 9.353 1.00 92.69 95 LEU A C 1
ATOM 762 O O . LEU A 1 95 ? -1.543 -3.498 9.202 1.00 92.69 95 LEU A O 1
ATOM 766 N N . SER A 1 96 ? 0.086 -2.384 10.278 1.00 91.31 96 SER A N 1
ATOM 767 C CA . SER A 1 96 ? 0.397 -3.474 11.204 1.00 91.31 96 SER A CA 1
ATOM 768 C C . SER A 1 96 ? -0.793 -3.823 12.094 1.00 91.31 96 SER A C 1
ATOM 770 O O . SER A 1 96 ? -1.064 -5.001 12.282 1.00 91.31 96 SER A O 1
ATOM 772 N N . VAL A 1 97 ? -1.518 -2.836 12.629 1.00 93.88 97 VAL A N 1
ATOM 773 C CA . VAL A 1 97 ? -2.723 -3.088 13.440 1.00 93.88 97 VAL A CA 1
ATOM 774 C C . VAL A 1 97 ? -3.803 -3.794 12.619 1.00 93.88 97 VAL A C 1
ATOM 776 O O . VAL A 1 97 ? -4.403 -4.752 13.104 1.00 93.88 97 VAL A O 1
ATOM 779 N N . ILE A 1 98 ? -4.026 -3.348 11.380 1.00 93.94 98 ILE A N 1
ATOM 780 C CA . ILE A 1 98 ? -5.001 -3.949 10.463 1.00 93.94 98 ILE A CA 1
ATOM 781 C C . ILE A 1 98 ? -4.632 -5.409 10.163 1.00 93.94 98 ILE A C 1
ATOM 783 O O . ILE A 1 98 ? -5.471 -6.296 10.317 1.00 93.94 98 ILE A O 1
ATOM 787 N N . SER A 1 99 ? -3.375 -5.668 9.797 1.00 91.94 99 SER A N 1
ATOM 788 C CA . SER A 1 99 ? -2.886 -7.022 9.523 1.00 91.94 99 SER A CA 1
ATOM 789 C C . SER A 1 99 ? -2.987 -7.922 10.756 1.00 91.94 99 SER A C 1
ATOM 791 O O . SER A 1 99 ? -3.471 -9.046 10.648 1.00 91.94 99 SER A O 1
ATOM 793 N N . SER A 1 100 ? -2.597 -7.434 11.939 1.00 92.06 100 SER A N 1
ATOM 794 C CA . SER A 1 100 ? -2.673 -8.203 13.189 1.00 92.06 100 SER A CA 1
ATOM 795 C C . SER A 1 100 ? -4.107 -8.529 13.604 1.00 92.06 100 SER A C 1
ATOM 797 O O . SER A 1 100 ? -4.330 -9.533 14.278 1.00 92.06 100 SER A O 1
ATOM 799 N N . ALA A 1 101 ? -5.086 -7.702 13.223 1.00 93.00 101 ALA A N 1
ATOM 800 C CA . ALA A 1 101 ? -6.504 -7.986 13.449 1.00 93.00 101 ALA A CA 1
ATOM 801 C C . ALA A 1 101 ? -7.043 -9.113 12.544 1.00 93.00 101 ALA A C 1
ATOM 803 O O . ALA A 1 101 ? -8.153 -9.587 12.773 1.00 93.00 101 ALA A O 1
ATOM 804 N N . GLY A 1 102 ? -6.263 -9.556 11.550 1.00 90.62 102 GLY A N 1
ATOM 805 C CA . GLY A 1 102 ? -6.545 -10.719 10.707 1.00 90.62 102 GLY A CA 1
ATOM 806 C C . GLY A 1 102 ? -6.809 -10.396 9.238 1.00 90.62 102 GLY A C 1
ATOM 807 O O . GLY A 1 102 ? -6.857 -11.316 8.430 1.00 90.62 102 GLY A O 1
ATOM 808 N N . TYR A 1 103 ? -6.955 -9.122 8.863 1.00 91.31 103 TYR A N 1
ATOM 809 C CA . TYR A 1 103 ? -7.271 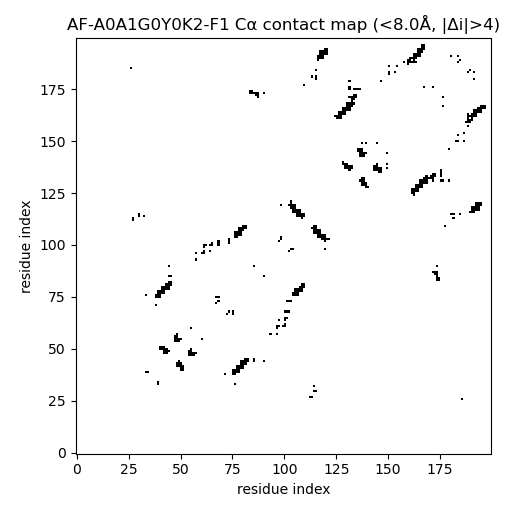-8.735 7.484 1.00 91.31 103 TYR A CA 1
ATOM 810 C C . TYR A 1 103 ? -6.140 -9.103 6.519 1.00 91.31 103 TYR A C 1
ATOM 812 O O . TYR A 1 103 ? -4.964 -8.918 6.828 1.00 91.31 103 TYR A O 1
ATOM 820 N N . TYR A 1 104 ? -6.502 -9.555 5.314 1.00 89.19 104 TYR A N 1
ATOM 821 C CA . TYR A 1 104 ? -5.544 -9.935 4.263 1.00 89.19 104 TYR A CA 1
ATOM 822 C C . TYR A 1 104 ? -5.253 -8.830 3.248 1.00 89.19 104 TYR A C 1
ATOM 824 O O . TYR A 1 104 ? -4.286 -8.920 2.495 1.00 89.19 104 TYR A O 1
ATOM 832 N N . SER A 1 105 ? -6.078 -7.784 3.202 1.00 91.19 105 SER A N 1
ATOM 833 C CA . SER A 1 105 ? -5.862 -6.646 2.311 1.00 91.19 105 SER A CA 1
ATOM 834 C C . SER A 1 105 ? -6.482 -5.368 2.853 1.00 91.19 105 SER A C 1
ATOM 836 O O . SER A 1 105 ? -7.444 -5.413 3.617 1.00 91.19 105 SER A O 1
ATOM 838 N N . VAL A 1 106 ? -5.976 -4.240 2.376 1.00 93.00 106 VAL A N 1
ATOM 839 C CA . VAL A 1 106 ? -6.504 -2.898 2.612 1.00 93.00 106 VAL A CA 1
ATOM 840 C C . VAL A 1 106 ? -6.615 -2.160 1.279 1.00 93.00 106 VAL A C 1
ATOM 842 O O . VAL A 1 106 ? -5.805 -2.364 0.377 1.00 93.00 106 VAL A O 1
ATOM 845 N N . PHE A 1 107 ? -7.620 -1.307 1.135 1.00 93.62 107 PHE A N 1
ATOM 846 C CA . PHE A 1 107 ? -7.773 -0.422 -0.013 1.00 93.62 107 PHE A CA 1
ATOM 847 C C . PHE A 1 107 ? -7.252 0.966 0.350 1.00 93.62 107 PHE A C 1
ATOM 849 O O . PHE A 1 107 ? -7.780 1.607 1.253 1.00 93.62 107 PHE A O 1
ATOM 856 N N . PHE A 1 108 ? -6.238 1.455 -0.352 1.00 93.75 108 PHE A N 1
ATOM 857 C CA . PHE A 1 108 ? -5.781 2.835 -0.226 1.00 93.75 108 PHE A CA 1
ATOM 858 C C . PHE A 1 108 ? -6.633 3.728 -1.114 1.00 93.75 108 PHE A C 1
ATOM 860 O O . PHE A 1 108 ? -6.658 3.531 -2.328 1.00 93.75 108 PHE A O 1
ATOM 867 N N . LYS A 1 109 ? -7.299 4.725 -0.529 1.00 92.56 109 LYS A N 1
ATOM 868 C CA . LYS A 1 109 ? -7.889 5.824 -1.291 1.00 92.56 109 LYS A CA 1
ATOM 869 C C . LYS A 1 109 ? -6.849 6.924 -1.454 1.00 92.56 109 LYS A C 1
ATOM 871 O O . LYS A 1 109 ? -6.525 7.610 -0.487 1.00 92.56 109 LYS A O 1
ATOM 876 N N . ILE A 1 110 ? -6.344 7.071 -2.673 1.00 87.12 110 ILE A N 1
ATOM 877 C CA . ILE A 1 110 ? -5.260 8.002 -3.002 1.00 87.12 110 ILE A CA 1
ATOM 878 C C . ILE A 1 110 ? -5.830 9.351 -3.445 1.00 87.12 110 ILE A C 1
ATOM 880 O O . ILE A 1 110 ? -5.399 10.399 -2.973 1.00 87.12 110 ILE A O 1
ATOM 884 N N . ASP A 1 111 ? -6.830 9.329 -4.323 1.00 83.44 111 ASP A N 1
ATOM 885 C CA . ASP A 1 111 ? -7.557 10.513 -4.777 1.00 83.44 111 ASP A CA 1
ATOM 886 C C . ASP A 1 111 ? -9.035 10.155 -5.052 1.00 83.44 111 ASP A C 1
ATOM 888 O O . ASP A 1 111 ? -9.537 9.147 -4.543 1.00 83.44 111 ASP A O 1
ATOM 892 N N . ASN A 1 112 ? -9.782 11.013 -5.754 1.00 78.88 112 ASN A N 1
ATOM 893 C CA . ASN A 1 112 ? -11.213 10.791 -5.994 1.00 78.88 112 ASN A CA 1
ATOM 894 C C . ASN A 1 112 ? -11.495 9.559 -6.862 1.00 78.88 112 ASN A C 1
ATOM 896 O O . ASN A 1 112 ? -12.517 8.908 -6.646 1.00 78.88 112 ASN A O 1
ATOM 900 N N . ASP A 1 113 ? -10.586 9.230 -7.780 1.00 80.06 113 ASP A N 1
ATOM 901 C CA . ASP A 1 113 ? -10.793 8.200 -8.800 1.00 80.06 113 ASP A CA 1
ATOM 902 C C . ASP A 1 113 ? -9.810 7.027 -8.661 1.00 80.06 113 ASP A C 1
ATOM 904 O O . ASP A 1 113 ? -9.947 6.014 -9.348 1.00 80.06 113 ASP A O 1
ATOM 908 N N . CYS A 1 114 ? -8.824 7.135 -7.765 1.00 85.12 114 CYS A N 1
ATOM 909 C CA . CYS A 1 114 ? -7.792 6.130 -7.555 1.00 85.12 114 CYS A CA 1
ATOM 910 C C . CYS A 1 114 ? -7.940 5.433 -6.197 1.00 85.12 114 CYS A C 1
ATOM 912 O O . CYS A 1 114 ? -7.685 6.015 -5.132 1.00 85.12 114 CYS A O 1
ATOM 914 N N . ILE A 1 115 ? -8.326 4.154 -6.254 1.00 89.00 115 ILE A N 1
ATOM 915 C CA . ILE A 1 115 ? -8.382 3.250 -5.106 1.00 89.00 115 ILE A CA 1
ATOM 916 C C . ILE A 1 115 ? -7.633 1.972 -5.439 1.00 89.00 115 ILE A C 1
ATOM 918 O O . ILE A 1 115 ? -7.947 1.294 -6.414 1.00 89.00 115 ILE A O 1
ATOM 922 N N . ILE A 1 116 ? -6.649 1.644 -4.608 1.00 90.75 116 ILE A N 1
ATOM 923 C CA . ILE A 1 116 ? -5.711 0.557 -4.873 1.00 90.75 116 ILE A CA 1
ATOM 924 C C . ILE A 1 116 ? -5.802 -0.467 -3.758 1.00 90.75 116 ILE A C 1
ATOM 926 O O . ILE A 1 116 ? -5.615 -0.144 -2.584 1.00 90.75 116 ILE A O 1
ATOM 930 N N . ARG A 1 117 ? -6.072 -1.719 -4.128 1.00 91.69 117 ARG A N 1
ATOM 931 C CA . ARG A 1 117 ? -6.018 -2.836 -3.190 1.00 91.69 117 ARG A CA 1
ATOM 932 C C . ARG A 1 117 ? -4.567 -3.240 -2.967 1.00 91.69 117 ARG A C 1
ATOM 934 O O . ARG A 1 117 ? -3.845 -3.527 -3.916 1.00 91.69 117 ARG A O 1
ATOM 941 N N . VAL A 1 118 ? -4.171 -3.307 -1.706 1.00 92.06 118 VAL A N 1
ATOM 942 C CA . VAL A 1 118 ? -2.855 -3.768 -1.278 1.00 92.06 118 VAL A CA 1
ATOM 943 C C . VAL A 1 118 ? -3.040 -4.942 -0.333 1.00 92.06 118 VAL A C 1
ATOM 945 O O . VAL A 1 118 ? -3.835 -4.887 0.606 1.00 92.06 118 VAL A O 1
ATOM 948 N N . PHE A 1 119 ? -2.322 -6.023 -0.597 1.00 90.88 119 PHE A N 1
ATOM 949 C CA . PHE A 1 119 ? -2.385 -7.259 0.165 1.00 90.88 119 PHE A CA 1
ATOM 950 C C . PHE A 1 119 ? -1.306 -7.284 1.247 1.00 90.88 119 PHE A C 1
ATOM 952 O O . PHE A 1 119 ? -0.197 -6.787 1.046 1.00 90.88 119 PHE A O 1
ATOM 959 N N . PHE A 1 120 ? -1.624 -7.890 2.387 1.00 88.88 120 PHE A N 1
ATOM 960 C CA . PHE A 1 120 ? -0.643 -8.214 3.416 1.00 88.88 120 PHE A CA 1
ATOM 961 C C . PHE A 1 120 ? 0.066 -9.532 3.071 1.00 88.88 120 PHE A C 1
ATOM 963 O O . PHE A 1 120 ? -0.551 -10.425 2.474 1.00 88.88 120 PHE A O 1
ATOM 970 N N . PRO A 1 121 ? 1.345 -9.691 3.452 1.00 75.88 121 PRO A N 1
ATOM 971 C CA . PRO A 1 121 ? 2.125 -10.869 3.118 1.00 75.88 121 PRO A CA 1
ATOM 972 C C . PRO A 1 121 ? 1.673 -12.018 4.024 1.00 75.88 121 PRO A C 1
ATOM 974 O O . PRO A 1 121 ? 2.160 -12.191 5.134 1.00 75.88 121 PRO A O 1
ATOM 977 N N . SER A 1 122 ? 0.678 -12.774 3.566 1.00 67.94 122 SER A N 1
ATOM 978 C CA . SER A 1 122 ? 0.133 -13.939 4.278 1.00 67.94 122 SER A CA 1
ATOM 979 C C . SER A 1 122 ? 0.517 -15.265 3.619 1.00 67.94 122 SER A C 1
ATOM 981 O O . SER A 1 122 ? 0.408 -16.314 4.249 1.00 67.94 122 SER A O 1
ATOM 983 N N . ILE A 1 123 ? 0.996 -15.230 2.370 1.00 58.78 123 ILE A N 1
ATOM 984 C CA . ILE A 1 123 ? 1.358 -16.412 1.583 1.00 58.78 123 ILE A CA 1
ATOM 985 C C . ILE A 1 123 ? 2.674 -16.128 0.841 1.00 58.78 123 ILE A C 1
ATOM 987 O O . ILE A 1 123 ? 2.782 -15.068 0.209 1.00 58.78 123 ILE A O 1
ATOM 991 N N . PRO A 1 124 ? 3.667 -17.042 0.879 1.00 60.97 124 PRO A N 1
ATOM 992 C CA . PRO A 1 124 ? 4.836 -16.959 0.013 1.00 60.97 124 PRO A CA 1
ATOM 993 C C . PRO A 1 124 ? 4.362 -17.021 -1.438 1.00 60.97 124 PRO A C 1
ATOM 995 O O . PRO A 1 124 ? 3.887 -18.043 -1.926 1.00 60.97 124 PRO A O 1
ATOM 998 N N . THR A 1 125 ? 4.433 -15.877 -2.096 1.00 73.44 125 THR A N 1
ATOM 999 C CA . THR A 1 125 ? 3.999 -15.665 -3.472 1.00 73.44 125 THR A CA 1
ATOM 1000 C C . THR A 1 125 ? 5.218 -15.221 -4.259 1.00 73.44 125 THR A C 1
ATOM 1002 O O . THR A 1 125 ? 6.036 -14.447 -3.764 1.00 73.44 125 THR A O 1
ATOM 1005 N N . GLU A 1 126 ? 5.392 -15.775 -5.455 1.00 78.19 126 GLU A N 1
ATOM 1006 C CA . GLU A 1 126 ? 6.430 -15.301 -6.359 1.00 78.19 126 GLU A CA 1
ATOM 1007 C C . GLU A 1 126 ? 6.014 -13.955 -6.949 1.00 78.19 126 GLU A C 1
ATOM 1009 O O . GLU A 1 126 ? 4.853 -13.739 -7.308 1.00 78.19 126 GLU A O 1
ATOM 1014 N N . GLY A 1 127 ? 6.979 -13.055 -7.094 1.00 86.50 127 GLY A N 1
ATOM 1015 C CA . GLY A 1 127 ? 6.712 -11.754 -7.672 1.00 86.50 127 GLY A CA 1
ATOM 1016 C C . GLY A 1 127 ? 7.949 -10.885 -7.801 1.00 86.50 127 GLY A C 1
ATOM 1017 O O . GLY A 1 127 ? 9.077 -11.270 -7.487 1.00 86.50 127 GLY A O 1
ATOM 1018 N N . ILE A 1 128 ? 7.717 -9.683 -8.312 1.00 89.88 128 ILE A N 1
ATOM 1019 C CA . ILE A 1 128 ? 8.748 -8.682 -8.550 1.00 89.88 128 ILE A CA 1
ATOM 1020 C C . ILE A 1 128 ? 8.954 -7.908 -7.253 1.00 89.88 128 ILE A C 1
ATOM 1022 O O . ILE A 1 128 ? 8.033 -7.260 -6.763 1.00 89.88 128 ILE A O 1
ATOM 1026 N N . ASN A 1 129 ? 10.165 -7.958 -6.705 1.00 91.75 129 ASN A N 1
ATOM 1027 C CA . ASN A 1 129 ? 10.517 -7.196 -5.513 1.00 91.75 129 ASN A CA 1
ATOM 1028 C C . ASN A 1 129 ? 10.986 -5.793 -5.902 1.00 91.75 129 ASN A C 1
ATOM 1030 O O . ASN A 1 129 ? 12.014 -5.639 -6.568 1.00 91.75 129 ASN A O 1
ATOM 1034 N N . VAL A 1 130 ? 10.246 -4.783 -5.455 1.00 94.44 130 VAL A N 1
ATOM 1035 C CA . VAL A 1 130 ? 10.599 -3.371 -5.592 1.00 94.44 130 VAL A CA 1
ATOM 1036 C C . VAL A 1 130 ? 10.736 -2.779 -4.197 1.00 94.44 130 VAL A C 1
ATOM 1038 O O . VAL A 1 130 ? 9.787 -2.806 -3.419 1.00 94.44 130 VAL A O 1
ATOM 1041 N N . THR A 1 131 ? 11.899 -2.215 -3.882 1.00 94.56 131 THR A N 1
ATOM 1042 C CA . THR A 1 131 ? 12.104 -1.488 -2.622 1.00 94.56 131 THR A CA 1
ATOM 1043 C C . THR A 1 131 ? 12.024 0.012 -2.872 1.00 94.56 131 THR A C 1
ATOM 1045 O O . THR A 1 131 ? 12.782 0.545 -3.682 1.00 94.56 131 THR A O 1
ATOM 1048 N N . VAL A 1 132 ? 11.131 0.706 -2.174 1.00 93.94 132 VAL A N 1
ATOM 1049 C CA . VAL A 1 132 ? 11.064 2.172 -2.144 1.00 93.94 132 VAL A CA 1
ATOM 1050 C C . VAL A 1 132 ? 12.176 2.701 -1.243 1.00 93.94 132 VAL A C 1
ATOM 1052 O O . VAL A 1 132 ? 12.280 2.274 -0.098 1.00 93.94 132 VAL A O 1
ATOM 1055 N N . ILE A 1 133 ? 13.017 3.603 -1.746 1.00 91.75 133 ILE A N 1
ATOM 1056 C CA . ILE A 1 133 ? 14.132 4.172 -0.977 1.00 91.75 133 ILE A CA 1
ATOM 1057 C C . ILE A 1 133 ? 13.680 5.482 -0.328 1.00 91.75 133 ILE A C 1
ATOM 1059 O O . ILE A 1 133 ? 13.168 5.466 0.782 1.00 91.75 133 ILE A O 1
ATOM 1063 N N . ASN A 1 134 ? 13.855 6.608 -1.020 1.00 90.12 134 ASN A N 1
ATOM 1064 C CA . ASN A 1 134 ? 13.384 7.948 -0.672 1.00 90.12 134 ASN A CA 1
ATOM 1065 C C . ASN A 1 134 ? 13.656 8.870 -1.877 1.00 90.12 134 ASN A C 1
ATOM 1067 O O . ASN A 1 134 ? 14.463 8.531 -2.747 1.00 90.12 134 ASN A O 1
ATOM 1071 N N . ASN A 1 135 ? 13.041 10.049 -1.914 1.00 89.56 135 ASN A N 1
ATOM 1072 C CA . ASN A 1 135 ? 13.194 11.053 -2.967 1.00 89.56 135 ASN A CA 1
ATOM 1073 C C . ASN A 1 135 ? 12.916 10.497 -4.379 1.00 89.56 135 ASN A C 1
ATOM 1075 O O . ASN A 1 135 ? 13.693 10.729 -5.308 1.00 89.56 135 ASN A O 1
ATOM 1079 N N . ASN A 1 136 ? 11.814 9.758 -4.548 1.00 91.50 136 ASN A N 1
ATOM 1080 C CA . ASN A 1 136 ? 11.416 9.101 -5.802 1.00 91.50 136 ASN A CA 1
ATOM 1081 C C . ASN A 1 136 ? 12.477 8.145 -6.388 1.00 91.50 136 ASN A C 1
ATOM 1083 O O . ASN A 1 136 ? 12.600 8.009 -7.614 1.00 91.50 136 ASN A O 1
ATOM 1087 N N . GLN A 1 137 ? 13.246 7.480 -5.522 1.00 95.75 137 GLN A N 1
ATOM 1088 C CA . GLN A 1 137 ? 14.182 6.423 -5.902 1.00 95.75 137 GLN A CA 1
ATOM 1089 C C . GLN A 1 137 ? 13.673 5.046 -5.488 1.00 95.75 137 GLN A C 1
ATOM 1091 O O . GLN A 1 137 ? 13.146 4.852 -4.391 1.00 95.75 137 GLN A O 1
ATOM 1096 N N . TYR A 1 138 ? 13.883 4.075 -6.373 1.00 96.25 138 TYR A N 1
ATOM 1097 C CA . TYR A 1 138 ? 13.367 2.721 -6.226 1.00 96.25 138 TYR A CA 1
ATOM 1098 C C . TYR A 1 138 ? 14.421 1.700 -6.621 1.00 96.25 138 TYR A C 1
ATOM 1100 O O . TYR A 1 138 ? 15.126 1.872 -7.616 1.00 96.25 138 TYR A O 1
ATOM 1108 N N . LYS A 1 139 ? 14.513 0.610 -5.867 1.00 96.19 139 LYS A N 1
ATOM 1109 C CA . LYS A 1 139 ? 15.447 -0.482 -6.116 1.00 96.19 139 LYS A CA 1
ATOM 1110 C C . LYS A 1 139 ? 14.721 -1.678 -6.716 1.00 96.19 139 LYS A C 1
ATOM 1112 O O . LYS A 1 139 ? 13.767 -2.182 -6.133 1.00 96.19 139 LYS A O 1
ATOM 1117 N N . LEU A 1 140 ? 15.229 -2.169 -7.841 1.00 95.44 140 LEU A N 1
ATOM 1118 C CA . LEU A 1 140 ? 14.785 -3.395 -8.504 1.00 95.44 140 LEU A CA 1
ATOM 1119 C C . LEU A 1 140 ? 16.027 -4.176 -8.955 1.00 95.44 140 LEU A C 1
ATOM 1121 O O . LEU A 1 140 ? 16.900 -3.622 -9.623 1.00 95.44 140 LEU A O 1
ATOM 1125 N N . ASN A 1 141 ? 16.139 -5.456 -8.583 1.00 90.94 141 ASN A N 1
ATOM 1126 C CA . ASN A 1 141 ? 17.291 -6.314 -8.918 1.00 90.94 141 ASN A CA 1
ATOM 1127 C C . ASN A 1 141 ? 18.657 -5.670 -8.590 1.00 90.94 141 ASN A C 1
ATOM 1129 O O . ASN A 1 141 ? 19.572 -5.663 -9.412 1.00 90.94 141 ASN A O 1
ATOM 1133 N N . ASN A 1 142 ? 18.780 -5.087 -7.392 1.00 89.06 142 ASN A N 1
ATOM 1134 C CA . ASN A 1 142 ? 19.976 -4.380 -6.910 1.00 89.06 142 ASN A CA 1
ATOM 1135 C C . ASN A 1 142 ? 20.397 -3.127 -7.697 1.00 89.06 142 ASN A C 1
ATOM 1137 O O . ASN A 1 142 ? 21.474 -2.590 -7.446 1.00 89.06 142 ASN A O 1
ATOM 1141 N N . LYS A 1 143 ? 19.549 -2.617 -8.593 1.00 96.12 143 LYS A N 1
ATOM 1142 C CA . LYS A 1 143 ? 19.761 -1.351 -9.304 1.00 96.12 143 LYS A CA 1
ATOM 1143 C C . LYS A 1 143 ? 18.768 -0.299 -8.826 1.00 96.12 143 LYS A C 1
ATOM 1145 O O . LYS A 1 143 ? 17.623 -0.639 -8.538 1.00 96.12 143 LYS A O 1
ATOM 1150 N N . ILE A 1 144 ? 19.220 0.951 -8.743 1.00 96.75 144 ILE A N 1
ATOM 1151 C CA . ILE A 1 144 ? 18.401 2.105 -8.355 1.00 96.75 144 ILE A CA 1
ATOM 1152 C C . ILE A 1 144 ? 17.887 2.795 -9.619 1.00 96.75 144 ILE A C 1
ATOM 1154 O O . ILE A 1 144 ? 18.647 3.018 -10.560 1.00 96.75 144 ILE A O 1
ATOM 1158 N N . TYR A 1 145 ? 16.608 3.142 -9.611 1.00 97.44 145 TYR A N 1
ATOM 1159 C CA . TYR A 1 145 ? 15.892 3.794 -10.697 1.00 97.44 145 TYR A CA 1
ATOM 1160 C C . TYR A 1 145 ? 15.132 5.005 -10.160 1.00 97.44 145 TYR A C 1
ATOM 1162 O O . TYR A 1 145 ? 14.646 4.989 -9.027 1.00 97.44 145 TYR A O 1
ATOM 1170 N N . SER A 1 146 ? 14.980 6.037 -10.988 1.00 97.19 146 SER A N 1
ATOM 1171 C CA . SER A 1 146 ? 13.912 7.021 -10.785 1.00 97.19 146 SER A CA 1
ATOM 1172 C C . SER A 1 146 ? 12.547 6.396 -11.090 1.00 97.19 146 SER A C 1
ATOM 1174 O O . SER A 1 146 ? 12.482 5.374 -11.780 1.00 97.19 146 SER A O 1
ATOM 1176 N N . LEU A 1 147 ? 11.448 7.012 -10.634 1.00 95.62 147 LEU A N 1
ATOM 1177 C CA . LEU A 1 147 ? 10.098 6.502 -10.919 1.00 95.62 147 LEU A CA 1
ATOM 1178 C C . LEU A 1 147 ? 9.865 6.225 -12.420 1.00 95.62 147 LEU A C 1
ATOM 1180 O O . LEU A 1 147 ? 9.508 5.095 -12.734 1.00 95.62 147 LEU A O 1
ATOM 1184 N N . PRO A 1 148 ? 10.145 7.150 -13.371 1.00 97.00 148 PRO A N 1
ATOM 1185 C CA . PRO A 1 148 ? 9.910 6.879 -14.793 1.00 97.00 148 PRO A CA 1
ATOM 1186 C C . PRO A 1 148 ? 10.743 5.714 -15.336 1.00 97.00 148 PRO A C 1
ATOM 1188 O O . PRO A 1 148 ? 10.256 4.922 -16.138 1.00 97.00 148 PRO A O 1
ATOM 1191 N N . GL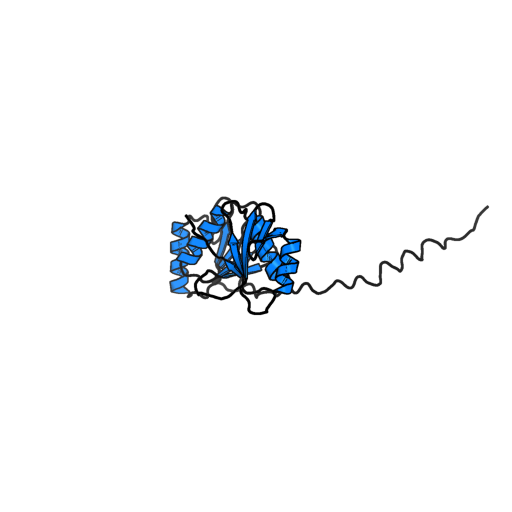N A 1 149 ? 11.997 5.584 -14.890 1.00 97.50 149 GLN A N 1
ATOM 1192 C CA . GLN A 1 149 ? 12.859 4.477 -15.305 1.00 97.50 149 GLN A CA 1
ATOM 1193 C C . GLN A 1 149 ? 12.337 3.143 -14.769 1.00 97.50 149 GLN A C 1
ATOM 1195 O O . GLN A 1 149 ? 12.302 2.162 -15.511 1.00 97.50 149 GLN A O 1
ATOM 1200 N N . LEU A 1 150 ? 11.908 3.113 -13.503 1.00 97.12 150 LEU A N 1
ATOM 1201 C CA . LEU A 1 150 ? 11.293 1.937 -12.901 1.00 97.12 150 LEU A CA 1
ATOM 1202 C C . LEU A 1 150 ? 10.014 1.551 -13.651 1.00 97.12 150 LEU A C 1
ATOM 1204 O O . LEU A 1 150 ? 9.831 0.372 -13.934 1.00 97.12 150 LEU A O 1
ATOM 1208 N N . THR A 1 151 ? 9.164 2.516 -14.015 1.00 96.12 151 THR A N 1
ATOM 1209 C CA . THR A 1 151 ? 7.929 2.270 -14.774 1.00 96.12 151 THR A CA 1
ATOM 1210 C C . THR A 1 151 ? 8.206 1.495 -16.056 1.00 96.12 151 THR A C 1
ATOM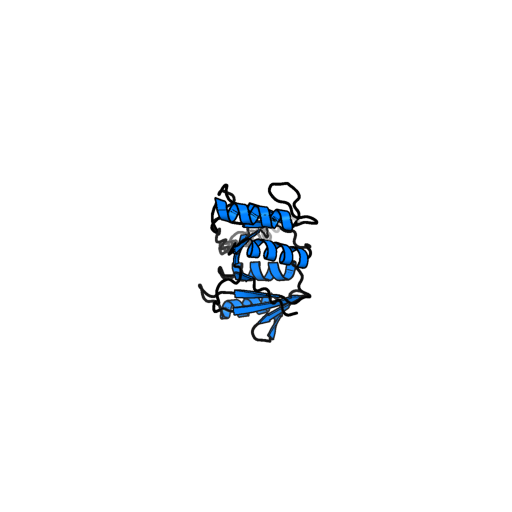 1212 O O . THR A 1 151 ? 7.538 0.501 -16.334 1.00 96.12 151 THR A O 1
ATOM 1215 N N . GLU A 1 152 ? 9.220 1.902 -16.819 1.00 96.50 152 GLU A N 1
ATOM 1216 C CA . GLU A 1 152 ? 9.600 1.199 -18.045 1.00 96.50 152 GLU A CA 1
ATOM 1217 C C . GLU A 1 152 ? 10.130 -0.214 -17.756 1.00 96.50 152 GLU A C 1
ATOM 1219 O O . GLU A 1 152 ? 9.774 -1.156 -18.464 1.00 96.50 152 GLU A O 1
ATOM 1224 N N . GLN A 1 153 ? 10.896 -0.410 -16.675 1.00 95.94 153 GLN A N 1
ATOM 1225 C CA . GLN A 1 153 ? 11.313 -1.758 -16.260 1.00 95.94 153 GLN A CA 1
ATOM 1226 C C . GLN A 1 153 ? 10.119 -2.638 -15.865 1.00 95.94 153 GLN A C 1
ATOM 1228 O O . GLN A 1 153 ? 10.050 -3.803 -16.254 1.00 95.94 153 GLN A O 1
ATOM 1233 N N . LEU A 1 154 ? 9.156 -2.092 -15.122 1.00 94.25 154 LEU A N 1
ATOM 1234 C CA . LEU A 1 154 ? 7.970 -2.824 -14.684 1.00 94.25 154 LEU A CA 1
ATOM 1235 C C . LEU A 1 154 ? 7.048 -3.194 -15.849 1.00 94.25 154 LEU A C 1
ATOM 1237 O O . LEU A 1 154 ? 6.471 -4.279 -15.816 1.00 94.25 154 LEU A O 1
ATOM 1241 N N . LYS A 1 155 ? 6.946 -2.354 -16.889 1.00 94.69 155 LYS A N 1
ATOM 1242 C CA . LYS A 1 155 ? 6.233 -2.687 -18.134 1.00 94.69 155 LYS A CA 1
ATOM 1243 C C . LYS A 1 155 ? 6.879 -3.863 -18.866 1.00 94.69 155 LYS A C 1
ATOM 1245 O O . LYS A 1 155 ? 6.172 -4.741 -19.344 1.00 94.69 155 LYS A O 1
ATOM 1250 N N . ILE A 1 156 ? 8.213 -3.907 -18.925 1.00 93.38 156 ILE A N 1
ATOM 1251 C CA . ILE A 1 156 ? 8.955 -5.015 -19.553 1.00 93.38 156 ILE A CA 1
ATOM 1252 C C . ILE A 1 156 ? 8.736 -6.327 -18.787 1.00 93.38 156 ILE A C 1
ATOM 1254 O O . ILE A 1 156 ? 8.591 -7.386 -19.394 1.00 93.38 156 ILE A O 1
ATOM 1258 N N . LEU A 1 157 ? 8.701 -6.263 -17.455 1.00 90.12 157 LEU A N 1
ATOM 1259 C CA . LEU A 1 157 ? 8.506 -7.427 -16.584 1.00 90.12 157 LEU A CA 1
ATOM 1260 C C . LEU A 1 157 ? 7.029 -7.813 -16.387 1.00 90.12 157 LEU A C 1
ATOM 1262 O O . LEU A 1 157 ? 6.746 -8.785 -15.679 1.00 90.12 157 LEU A O 1
ATOM 1266 N N . PHE A 1 158 ? 6.096 -7.072 -16.994 1.00 89.25 158 PHE A N 1
ATOM 1267 C CA . PHE A 1 158 ? 4.667 -7.221 -16.752 1.00 89.25 158 PHE A CA 1
ATOM 1268 C C . PHE A 1 158 ? 4.150 -8.608 -17.120 1.00 89.25 158 PHE A C 1
ATOM 1270 O O . PHE A 1 158 ? 4.296 -9.089 -18.246 1.00 89.25 158 PHE A O 1
ATOM 1277 N N . ARG A 1 159 ? 3.471 -9.229 -16.154 1.00 83.62 159 ARG A N 1
ATOM 1278 C CA . ARG A 1 159 ? 2.615 -10.396 -16.359 1.00 83.62 159 ARG A CA 1
ATOM 1279 C C . ARG A 1 159 ? 1.351 -10.186 -15.541 1.00 83.62 159 ARG A C 1
ATOM 1281 O O . ARG A 1 159 ? 1.435 -9.756 -14.395 1.00 83.62 159 ARG A O 1
ATOM 1288 N N . LYS A 1 160 ? 0.200 -10.506 -16.133 1.00 70.56 160 LYS A N 1
ATOM 1289 C CA . LYS A 1 160 ? -1.135 -10.174 -15.608 1.00 70.56 160 LYS A CA 1
ATOM 1290 C C . LYS A 1 160 ? -1.374 -10.631 -14.161 1.00 70.56 160 LYS A C 1
ATOM 1292 O O . LYS A 1 160 ? -2.074 -9.944 -13.429 1.00 70.56 160 LYS A O 1
ATOM 1297 N N . ASP A 1 161 ? -0.756 -11.738 -13.757 1.00 77.56 161 ASP A N 1
ATOM 1298 C CA . ASP A 1 161 ? -0.951 -12.341 -12.434 1.00 77.56 161 ASP A CA 1
ATOM 1299 C C . ASP A 1 161 ? 0.249 -12.151 -11.493 1.00 77.56 161 ASP A C 1
ATOM 1301 O O . ASP A 1 161 ? 0.212 -12.610 -10.352 1.00 77.56 161 ASP A O 1
ATOM 1305 N N . ASN A 1 162 ? 1.309 -11.461 -11.936 1.00 82.94 162 ASN A N 1
ATOM 1306 C CA . ASN A 1 162 ? 2.485 -11.241 -11.101 1.00 82.94 162 ASN A CA 1
ATOM 1307 C C . ASN A 1 162 ? 2.142 -10.350 -9.912 1.00 82.94 162 ASN A C 1
ATOM 1309 O O . ASN A 1 162 ? 1.538 -9.283 -10.056 1.00 82.94 162 ASN A O 1
ATOM 1313 N N . PHE A 1 163 ? 2.637 -10.753 -8.749 1.00 86.81 163 PHE A N 1
ATOM 1314 C CA . PHE A 1 163 ? 2.682 -9.876 -7.601 1.00 86.81 163 PHE A CA 1
ATOM 1315 C C . PHE A 1 163 ? 3.819 -8.863 -7.738 1.00 86.81 163 PHE A C 1
ATOM 1317 O O . PHE A 1 163 ? 4.915 -9.190 -8.205 1.00 86.81 163 PHE A O 1
ATOM 1324 N N . VAL A 1 164 ? 3.571 -7.633 -7.295 1.00 91.00 164 VAL A N 1
ATOM 1325 C CA . VAL A 1 164 ? 4.635 -6.662 -7.015 1.00 91.00 164 VAL A CA 1
ATOM 1326 C C . VAL A 1 164 ? 4.764 -6.570 -5.506 1.00 91.00 164 VAL A C 1
ATOM 1328 O O . VAL A 1 164 ? 3.869 -6.070 -4.827 1.00 91.00 164 VAL A O 1
ATOM 1331 N N . HIS A 1 165 ? 5.873 -7.075 -4.983 1.00 91.75 165 HIS A N 1
ATOM 1332 C CA . HIS A 1 165 ? 6.216 -6.971 -3.574 1.00 91.75 165 HIS A CA 1
ATOM 1333 C C . HIS A 1 165 ? 6.853 -5.606 -3.357 1.00 91.75 165 HIS A C 1
ATOM 1335 O O . HIS A 1 165 ? 7.988 -5.362 -3.770 1.00 91.75 165 HIS A O 1
ATOM 1341 N N . VAL A 1 166 ? 6.095 -4.712 -2.736 1.00 91.62 166 VAL A N 1
ATOM 1342 C CA . VAL A 1 166 ? 6.523 -3.364 -2.395 1.00 91.62 166 VAL A CA 1
ATOM 1343 C C . VAL A 1 166 ? 7.130 -3.387 -0.998 1.00 91.62 166 VAL A C 1
ATOM 1345 O O . VAL A 1 166 ? 6.419 -3.411 0.007 1.00 91.62 166 VAL A O 1
ATOM 1348 N N . SER A 1 167 ? 8.456 -3.387 -0.957 1.00 90.75 167 SER A N 1
ATOM 1349 C CA . SER A 1 167 ? 9.256 -3.167 0.248 1.00 90.75 167 SER A CA 1
ATOM 1350 C C . SER A 1 167 ? 9.620 -1.685 0.362 1.00 90.75 167 SER A C 1
ATOM 1352 O O . SER A 1 167 ? 9.494 -0.932 -0.603 1.00 90.75 167 SER A O 1
ATOM 1354 N N . TYR A 1 168 ? 10.123 -1.246 1.511 1.00 89.81 168 TYR A N 1
ATOM 1355 C CA . TYR A 1 168 ? 10.560 0.136 1.715 1.00 89.81 168 TYR A CA 1
ATOM 1356 C C . TYR A 1 168 ? 11.779 0.204 2.643 1.00 89.81 168 TYR A C 1
ATOM 1358 O O . TYR A 1 168 ? 11.946 -0.641 3.520 1.00 89.81 168 TYR A O 1
ATOM 1366 N N . GLU A 1 169 ? 12.637 1.204 2.448 1.00 89.12 169 GLU A N 1
ATOM 1367 C CA . GLU A 1 169 ? 13.719 1.541 3.374 1.00 89.12 169 GLU A CA 1
ATOM 1368 C C . GLU A 1 169 ? 13.205 2.427 4.516 1.00 89.12 169 GLU A C 1
ATOM 1370 O O . GLU A 1 169 ? 12.185 3.106 4.402 1.00 89.12 169 GLU A O 1
ATOM 1375 N N . LYS A 1 170 ? 13.941 2.470 5.632 1.00 84.12 170 LYS A N 1
ATOM 1376 C CA . LYS A 1 170 ? 13.576 3.271 6.816 1.00 84.12 170 LYS A CA 1
ATOM 1377 C C . LYS A 1 170 ? 13.440 4.772 6.520 1.00 84.12 170 LYS A C 1
ATOM 1379 O O . LYS A 1 170 ? 12.735 5.475 7.235 1.00 84.12 170 LYS A O 1
ATOM 1384 N N . SER A 1 171 ? 14.134 5.261 5.496 1.00 83.94 171 SER A N 1
ATOM 1385 C CA . SER A 1 171 ? 14.108 6.655 5.047 1.00 83.94 171 SER A CA 1
ATOM 1386 C C . SER A 1 171 ? 12.931 6.984 4.122 1.00 83.94 171 SER A C 1
ATOM 1388 O O . SER A 1 171 ? 12.766 8.152 3.774 1.00 83.94 171 SER A O 1
ATOM 1390 N N . CYS A 1 172 ? 12.125 5.995 3.728 1.00 87.56 172 CYS A N 1
ATOM 1391 C CA . CYS A 1 172 ? 11.004 6.173 2.815 1.00 87.56 172 CYS A CA 1
ATOM 1392 C C . CYS A 1 172 ? 9.962 7.131 3.395 1.00 87.56 172 CYS A C 1
ATOM 1394 O O . CYS A 1 172 ? 9.552 7.012 4.551 1.00 87.56 172 CYS A O 1
ATOM 1396 N N . ASN A 1 173 ? 9.493 8.064 2.569 1.00 91.12 173 ASN A N 1
ATOM 1397 C CA . ASN A 1 173 ? 8.322 8.875 2.879 1.00 91.12 173 ASN A CA 1
ATOM 1398 C C . ASN A 1 173 ? 7.052 8.229 2.290 1.00 91.12 173 ASN A C 1
ATOM 1400 O O . ASN A 1 173 ? 7.115 7.361 1.417 1.00 91.12 173 ASN A O 1
ATOM 1404 N N . TYR A 1 174 ? 5.885 8.645 2.780 1.00 92.06 174 TYR A N 1
ATOM 1405 C CA . TYR A 1 174 ? 4.610 8.063 2.358 1.00 92.06 174 TYR A CA 1
ATOM 1406 C C . TYR A 1 174 ? 4.286 8.369 0.888 1.00 92.06 174 TYR A C 1
ATOM 1408 O O . TYR A 1 174 ? 3.728 7.528 0.183 1.00 92.06 174 TYR A O 1
ATOM 1416 N N . GLN A 1 175 ? 4.687 9.542 0.400 1.00 93.69 175 GLN A N 1
ATOM 1417 C CA . GLN A 1 175 ? 4.445 9.967 -0.973 1.00 93.69 175 GLN A CA 1
ATOM 1418 C C . GLN A 1 175 ? 5.128 9.050 -1.998 1.00 93.69 175 GLN A C 1
ATOM 1420 O O . GLN A 1 175 ? 4.480 8.625 -2.952 1.00 93.69 175 GLN A O 1
ATOM 1425 N N . ASP A 1 176 ? 6.394 8.688 -1.795 1.00 93.44 176 ASP A N 1
ATOM 1426 C CA . ASP A 1 176 ? 7.142 7.808 -2.701 1.00 93.44 176 ASP A CA 1
ATOM 1427 C C . ASP A 1 176 ? 6.538 6.400 -2.759 1.00 93.44 176 ASP A C 1
ATOM 1429 O O . ASP A 1 176 ? 6.486 5.789 -3.834 1.00 93.44 176 ASP A O 1
ATOM 1433 N N . PHE A 1 177 ? 6.043 5.908 -1.618 1.00 93.88 177 PHE A N 1
ATOM 1434 C CA . PHE A 1 177 ? 5.312 4.647 -1.529 1.00 93.88 177 PHE A CA 1
ATOM 1435 C C . PHE A 1 177 ? 4.013 4.705 -2.342 1.00 93.88 177 PHE A C 1
ATOM 1437 O O . PHE A 1 177 ? 3.767 3.840 -3.184 1.00 93.88 177 PHE A O 1
ATOM 1444 N N . ILE A 1 178 ? 3.211 5.759 -2.162 1.00 93.56 178 ILE A N 1
ATOM 1445 C CA . ILE A 1 178 ? 1.954 5.944 -2.899 1.00 93.56 178 ILE A CA 1
ATOM 1446 C C . ILE A 1 178 ? 2.196 6.135 -4.399 1.00 93.56 178 ILE A C 1
ATOM 1448 O O . ILE A 1 178 ? 1.463 5.567 -5.210 1.00 93.56 178 ILE A O 1
ATOM 1452 N N . ASN A 1 179 ? 3.244 6.863 -4.783 1.00 93.50 179 ASN A N 1
ATOM 1453 C CA . ASN A 1 179 ? 3.630 7.041 -6.181 1.00 93.50 179 ASN A CA 1
ATOM 1454 C C . ASN A 1 179 ? 3.930 5.698 -6.857 1.00 93.50 179 ASN A C 1
ATOM 1456 O O . ASN A 1 179 ? 3.503 5.478 -7.994 1.00 93.50 179 ASN A O 1
ATOM 1460 N N . LEU A 1 180 ? 4.609 4.780 -6.161 1.00 94.75 180 LEU A N 1
ATOM 1461 C CA . LEU A 1 180 ? 4.849 3.433 -6.674 1.00 94.75 180 LEU A CA 1
ATOM 1462 C C . LEU A 1 180 ? 3.557 2.627 -6.801 1.00 94.75 180 LEU A C 1
ATOM 1464 O O . LEU A 1 180 ? 3.360 1.982 -7.832 1.00 94.75 180 LEU A O 1
ATOM 1468 N N . LEU A 1 181 ? 2.680 2.665 -5.791 1.00 93.88 181 LEU A N 1
ATOM 1469 C CA . LEU A 1 181 ? 1.396 1.963 -5.851 1.00 93.88 181 LEU A CA 1
ATOM 1470 C C . LEU A 1 181 ? 0.569 2.440 -7.048 1.00 93.88 181 LEU A C 1
ATOM 1472 O O . LEU A 1 181 ? 0.137 1.622 -7.858 1.00 93.88 181 LEU A O 1
ATOM 1476 N N . LYS A 1 182 ? 0.421 3.762 -7.195 1.00 92.44 182 LYS A N 1
ATOM 1477 C CA . LYS A 1 182 ? -0.319 4.387 -8.297 1.00 92.44 182 LYS A CA 1
ATOM 1478 C C . LYS A 1 182 ? 0.266 4.009 -9.649 1.00 92.44 182 LYS A C 1
ATOM 1480 O O . LYS A 1 182 ? -0.444 3.479 -10.491 1.00 92.44 182 LYS A O 1
ATOM 1485 N N . THR A 1 183 ? 1.576 4.164 -9.809 1.00 93.06 183 THR A N 1
ATOM 1486 C CA . THR A 1 183 ? 2.268 3.823 -11.058 1.00 93.06 183 THR A CA 1
ATOM 1487 C C . THR A 1 183 ? 2.124 2.344 -11.415 1.00 93.06 183 THR A C 1
ATOM 1489 O O . THR A 1 183 ? 1.908 2.015 -12.578 1.00 93.06 183 THR A O 1
ATOM 1492 N N . SER A 1 184 ? 2.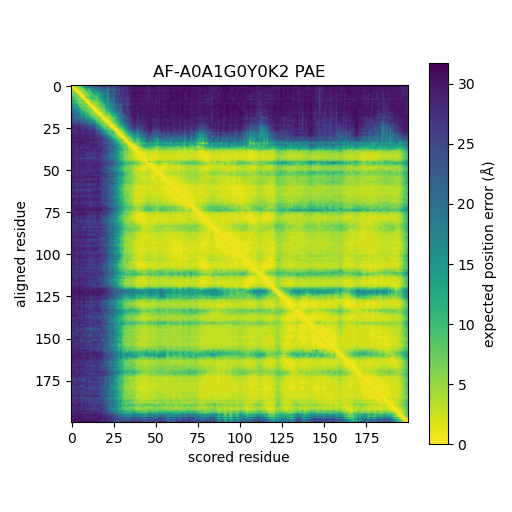229 1.445 -10.432 1.00 92.75 184 SER A N 1
ATOM 1493 C CA . SER A 1 184 ? 2.095 0.000 -10.656 1.00 92.75 184 SER A CA 1
ATOM 1494 C C . SER A 1 184 ? 0.671 -0.369 -11.080 1.00 92.75 184 SER A C 1
ATOM 1496 O O . SER A 1 184 ? 0.489 -1.157 -12.008 1.00 92.75 184 SER A O 1
ATOM 1498 N N . ASN A 1 185 ? -0.333 0.242 -10.449 1.00 91.12 185 ASN A N 1
ATOM 1499 C CA . ASN A 1 185 ? -1.736 0.078 -10.817 1.00 91.12 185 ASN A CA 1
ATOM 1500 C C . ASN A 1 185 ? -2.032 0.642 -12.219 1.00 91.12 185 ASN A C 1
ATOM 1502 O O . ASN A 1 185 ? -2.679 -0.025 -13.021 1.00 91.12 185 ASN A O 1
ATOM 1506 N N . ASP A 1 186 ? -1.497 1.821 -12.551 1.00 90.50 186 ASP A N 1
ATOM 1507 C CA . ASP A 1 186 ? -1.700 2.480 -13.850 1.00 90.50 186 ASP A CA 1
ATOM 1508 C C . ASP A 1 186 ? -1.150 1.653 -15.026 1.00 90.50 186 ASP A C 1
ATOM 1510 O O . ASP A 1 186 ? -1.689 1.709 -16.131 1.00 90.50 186 ASP A O 1
ATOM 1514 N N . ILE A 1 187 ? -0.099 0.855 -14.804 1.00 91.25 187 ILE A N 1
ATOM 1515 C CA . ILE A 1 187 ? 0.444 -0.073 -15.814 1.00 91.25 187 ILE A CA 1
ATOM 1516 C C . ILE A 1 187 ? -0.179 -1.481 -15.751 1.00 91.25 187 ILE A C 1
ATOM 1518 O O . ILE A 1 187 ? 0.238 -2.360 -16.503 1.00 91.25 187 ILE A O 1
ATOM 1522 N N . GLY A 1 188 ? -1.183 -1.694 -14.894 1.00 88.94 188 GLY A N 1
ATOM 1523 C CA . GLY A 1 188 ? -2.028 -2.891 -14.869 1.00 88.94 188 GLY A CA 1
ATOM 1524 C C . GLY A 1 188 ? -1.696 -3.944 -13.808 1.00 88.94 188 GLY A C 1
ATOM 1525 O O . GLY A 1 188 ? -2.273 -5.033 -13.858 1.00 88.94 188 GLY A O 1
ATOM 1526 N N . TYR A 1 189 ? -0.783 -3.682 -12.863 1.00 89.81 189 TYR A N 1
ATOM 1527 C CA . TYR A 1 189 ? -0.562 -4.600 -11.740 1.00 89.81 189 TYR A CA 1
ATOM 1528 C C . TYR A 1 189 ? -1.681 -4.463 -10.705 1.00 89.81 189 TYR A C 1
ATOM 1530 O O . TYR A 1 189 ? -1.777 -3.456 -10.009 1.00 89.81 189 TYR A O 1
ATOM 1538 N N . ASN A 1 190 ? -2.472 -5.525 -10.550 1.00 84.62 190 ASN A N 1
ATOM 1539 C CA . ASN A 1 190 ? -3.597 -5.573 -9.607 1.00 84.62 190 ASN A CA 1
ATOM 1540 C C . ASN A 1 190 ? -3.263 -6.281 -8.280 1.00 84.62 190 ASN A C 1
ATOM 1542 O O . ASN A 1 190 ? -4.053 -6.258 -7.337 1.00 84.62 190 ASN A O 1
ATOM 1546 N N . ASN A 1 191 ? -2.091 -6.915 -8.211 1.00 85.69 191 ASN A N 1
ATOM 1547 C CA . ASN A 1 191 ? -1.647 -7.756 -7.104 1.00 85.69 191 ASN A CA 1
ATOM 1548 C C . ASN A 1 191 ? -0.457 -7.096 -6.383 1.00 85.69 191 ASN A C 1
ATOM 1550 O O . ASN A 1 191 ? 0.682 -7.552 -6.474 1.00 85.69 191 ASN A O 1
ATOM 1554 N N . LEU A 1 192 ? -0.702 -5.977 -5.697 1.00 90.12 192 LEU A N 1
ATOM 1555 C CA . LEU A 1 192 ? 0.338 -5.256 -4.956 1.00 90.12 192 LEU A CA 1
ATOM 1556 C C . LEU A 1 192 ? 0.428 -5.792 -3.526 1.00 90.12 192 LEU A C 1
ATOM 1558 O O . LEU A 1 192 ? -0.541 -5.722 -2.771 1.00 90.12 192 LEU A O 1
ATOM 1562 N N . LEU A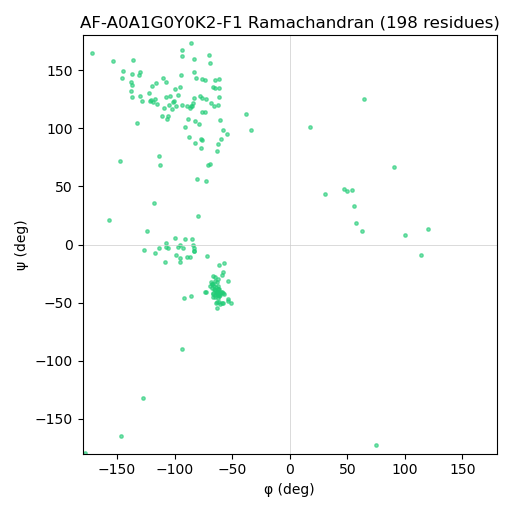 1 193 ? 1.585 -6.325 -3.146 1.00 88.56 193 LEU A N 1
ATOM 1563 C CA . LEU A 1 193 ? 1.855 -6.831 -1.803 1.00 88.56 193 LEU A CA 1
ATOM 1564 C C . LEU A 1 193 ? 2.664 -5.810 -1.019 1.00 88.56 193 LEU A C 1
ATOM 1566 O O . LEU A 1 193 ? 3.773 -5.455 -1.407 1.00 88.56 193 LEU A O 1
ATOM 1570 N N . TYR A 1 194 ? 2.136 -5.389 0.122 1.00 86.25 194 TYR A N 1
ATOM 1571 C CA . TYR A 1 194 ? 2.906 -4.662 1.117 1.00 86.25 194 TYR A CA 1
ATOM 1572 C C . TYR A 1 194 ? 3.849 -5.645 1.810 1.00 86.25 194 TYR A C 1
ATOM 1574 O O . TYR A 1 194 ? 3.390 -6.556 2.495 1.00 86.25 194 TYR A O 1
ATOM 1582 N N . ASN A 1 195 ? 5.159 -5.485 1.631 1.00 79.56 195 ASN A N 1
ATOM 1583 C CA . ASN A 1 195 ? 6.145 -6.313 2.310 1.00 79.56 195 ASN A CA 1
ATOM 1584 C C . ASN A 1 195 ? 6.836 -5.503 3.405 1.00 79.56 195 ASN A C 1
ATOM 1586 O O . ASN A 1 195 ? 7.654 -4.620 3.138 1.00 79.56 195 ASN A O 1
ATOM 1590 N N . ARG A 1 196 ? 6.506 -5.818 4.656 1.00 67.88 196 ARG A N 1
ATOM 1591 C CA . ARG A 1 196 ? 7.205 -5.269 5.810 1.00 67.88 196 ARG A CA 1
ATOM 1592 C C . ARG A 1 196 ? 8.518 -6.027 5.975 1.00 67.88 196 ARG A C 1
ATOM 1594 O O . ARG A 1 196 ? 8.524 -7.151 6.465 1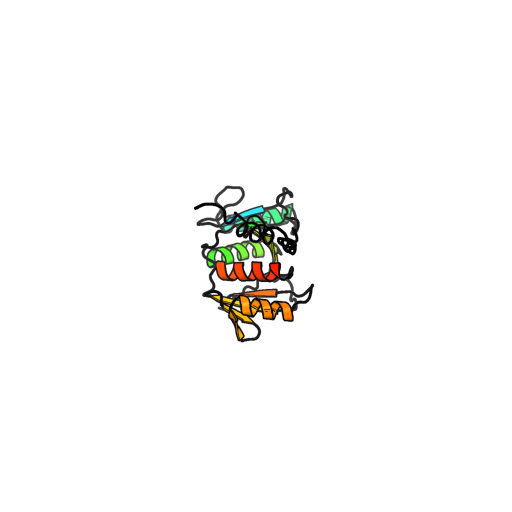.00 67.88 196 ARG A O 1
ATOM 1601 N N . GLN A 1 197 ? 9.631 -5.408 5.591 1.00 58.69 197 GLN A N 1
ATOM 1602 C CA . GLN A 1 197 ? 10.937 -5.857 6.064 1.00 58.69 197 GLN A CA 1
ATOM 1603 C C . GLN A 1 197 ? 11.168 -5.252 7.448 1.00 58.69 197 GLN A C 1
ATOM 1605 O O . GLN A 1 197 ? 11.750 -4.180 7.579 1.00 58.69 197 GLN 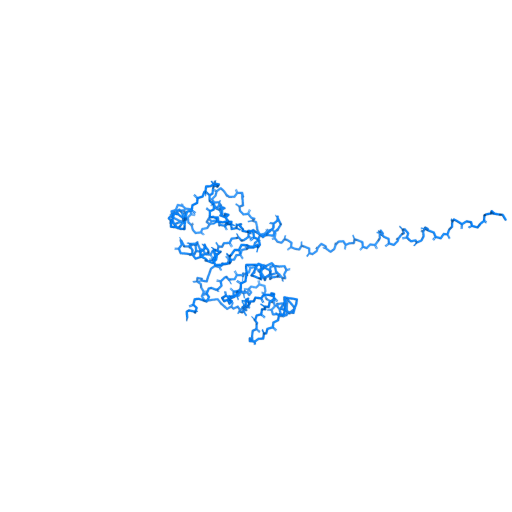A O 1
ATOM 1610 N N . ASP A 1 198 ? 10.693 -5.946 8.483 1.00 48.88 198 ASP A N 1
ATOM 1611 C CA . ASP A 1 198 ? 11.238 -5.789 9.834 1.00 48.88 198 ASP A CA 1
ATOM 1612 C C . ASP A 1 198 ? 12.632 -6.427 9.859 1.00 48.88 198 ASP A C 1
ATOM 1614 O O . ASP A 1 198 ? 12.843 -7.485 10.442 1.00 48.88 198 ASP A O 1
ATOM 1618 N N . ASN A 1 199 ? 13.580 -5.819 9.151 1.00 40.44 199 ASN A N 1
ATOM 1619 C CA . ASN A 1 199 ? 14.984 -6.013 9.468 1.00 40.44 199 ASN A CA 1
ATOM 1620 C C . ASN A 1 199 ? 15.313 -4.956 10.522 1.00 40.44 199 ASN A C 1
ATOM 1622 O O . ASN A 1 199 ? 15.598 -3.805 10.181 1.00 40.44 199 ASN A O 1
ATOM 1626 N N . GLU A 1 200 ? 15.180 -5.337 11.793 1.00 34.50 200 GLU A N 1
ATOM 1627 C CA . GLU A 1 200 ? 16.056 -4.767 12.822 1.00 34.50 200 GLU A CA 1
ATOM 1628 C C . GLU A 1 200 ? 17.524 -5.026 12.461 1.00 34.50 200 GLU A C 1
ATOM 1630 O O . GLU A 1 200 ? 17.831 -6.138 11.967 1.00 34.50 200 GLU A O 1
#

Sequence (200 aa):
MRNFKIIRIFVFLLLTLAGCEVSKNSSTQNLGVPFKDERTMVIKIDDKIIYNDKQIDRQNLYSTLSKNVKEYGLDAPIVLIAPFDMNFDAICKTLSVISSAGYYSVFFKIDNDCIIRVFFPSIPTEGINVTVINNNQYKLNNKIYSLPQLTEQLKILFRKDNFVHVSYEKSCNYQDFINLLKTSNDIGYNNLLYNRQDNE

Nearest PDB structures (foldseek):
  4k8g-assembly1_A  TM=3.570E-01  e=1.405E-01  Novosphingobium aromaticivorans DSM 12444
  4k1w-assembly1_B  TM=3.630E-01  e=2.037E-01  Novosphingobium aromaticivorans DSM 12444
  4k1w-assembly2_D  TM=3.623E-01  e=2.037E-01  Novosphingobium aromaticivorans DSM 12444
  3fxg-assembly1_G  TM=2.926E-01  e=2.777E-01  Fusarium graminearum PH-1
  4hcd-assembly1_A  TM=3.055E-01  e=7.478E-01  Agrobacterium fabrum str. C58

Foldseek 3Di:
DDDPDDPDPVVVVVVVPPPPPPPPLPPLPPPVDVPVPPLEWEWEDDVATATPNDGDDLVRVLVVLLVSCVVPNLPRAYEYEYDQQDAVVSVVSNVVSNVVSPHQWYWYDPDPSDIAIEGECPDPFDAWEWEAEAPQWIDGPNDIDHLVRVLVVCLVVDDQPHEYEYHYDPRYGSNSSVSNRRSCVSSRHRHYYDDYPPPD

Secondary structure (DSSP, 8-state):
-----S-SSSSSSSSSSS---------------GGGSTTPEEEEESSSEEETTEEE-HHHHHHHHHHHHHHH-TTS-EEEE--TTS-HHHHHHHHHHHHHTT-SEEEEE-SSS-EEEEE-S-S---EEEEEE-STTEEEETTEEEEHHHHHHHHHHT--TT-EEEEEE-TT--HHHHHHHHHHHHHTT---EEE------

Solvent-accessible surface area (backbone atoms only — not comparable to full-atom values): 11822 Å² total; per-residue (Å²): 134,88,85,84,69,98,74,85,70,76,78,72,69,66,69,79,77,69,77,86,70,71,75,86,73,73,76,70,70,74,64,77,69,53,86,82,43,92,65,45,43,54,39,38,41,70,102,53,41,28,45,87,93,34,82,48,56,69,70,58,44,29,54,52,47,35,50,45,32,74,75,62,38,70,77,48,49,36,38,42,36,56,61,68,87,43,63,35,68,61,50,54,55,48,54,48,37,48,43,73,35,62,39,53,52,41,28,41,42,78,56,98,84,44,64,46,59,33,29,49,80,82,64,101,68,77,57,49,61,36,33,35,38,45,94,51,31,34,33,46,91,95,39,81,29,47,59,73,58,42,51,56,52,51,61,74,69,61,52,86,84,42,28,38,34,42,31,60,42,94,74,34,49,36,45,50,51,50,51,50,54,51,54,42,42,76,77,59,46,73,43,34,28,49,40,85,73,83,73,126

pLDDT: mean 80.49, std 19.51, range [30.67, 97.5]

Radius of gyration: 22.27 Å; Cα contacts (8 Å, |Δi|>4): 288; chains: 1; bounding box: 42×70×70 Å

Mean predicted aligned error: 10.81 Å